Protein AF-0000000080622990 (afdb_homodimer)

InterPro domains:
  IPR008332 Methylguanine DNA methyltransferase, ribonuclease-like domain [PF02870] (8-75)
  IPR014048 Methylated-DNA-[protein]-cysteine S-methyltransferase, DNA binding [PF01035] (79-159)
  IPR014048 Methylated-DNA-[protein]-cysteine S-methyltransferase, DNA binding [TIGR00589] (78-157)
  IPR014048 Methylated-DNA-[protein]-cysteine S-methyltransferase, DNA binding [cd06445] (80-158)
  IPR023546 Methylated-DNA--protein-cysteine methyltransferase [MF_00772] (7-158)
  IPR036217 Methylated DNA-protein cysteine methyltransferase, DNA binding domain [SSF46767] (77-159)
  IPR036388 Winged helix-like DNA-binding domain superfamily [G3DSA:1.10.10.10] (75-159)
  IPR036631 Methylated DNA-protein cysteine methyltransferase domain superfamily [SSF53155] (5-83)

Radius of gyration: 23.79 Å; Cα contacts (8 Å, |Δi|>4): 558; chains: 2; bounding box: 48×70×45 Å

Solvent-accessible surface area (backbone atoms only — not comparable to full-atom values): 17893 Å² total; per-residue (Å²): 62,70,29,35,26,43,73,44,83,52,99,76,44,46,35,41,39,32,24,48,99,77,26,40,44,31,36,39,48,74,82,56,57,77,83,50,49,56,68,59,40,80,39,85,38,90,77,38,66,64,57,48,53,49,52,51,52,50,52,34,35,78,70,66,72,42,72,74,86,91,72,56,71,42,87,51,68,53,73,69,40,47,51,52,50,56,53,34,59,68,56,52,71,48,50,72,43,32,43,54,56,52,14,45,73,74,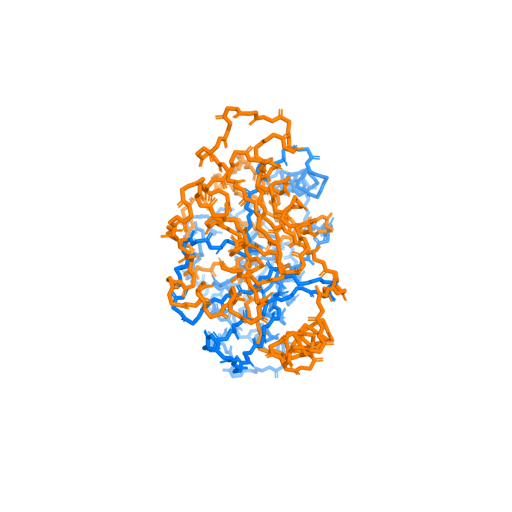72,37,65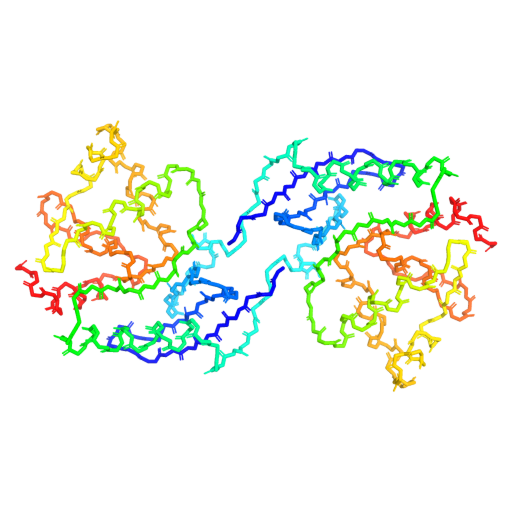,84,36,29,67,59,44,50,54,38,48,57,39,52,36,38,47,76,74,39,32,52,73,34,50,33,44,91,84,65,49,83,64,85,47,80,72,32,66,67,39,42,49,51,53,38,52,73,41,61,43,129,61,69,28,35,27,41,74,45,84,51,100,76,44,46,35,41,40,32,24,48,100,78,26,38,43,30,36,40,46,72,82,57,58,76,83,49,47,58,68,59,39,81,40,86,38,87,77,40,66,66,57,50,53,49,50,50,51,50,52,34,35,77,68,66,74,43,74,74,86,89,72,56,71,43,86,50,69,53,74,68,43,47,50,52,50,55,52,33,58,68,57,52,70,48,48,71,41,32,44,53,56,51,14,45,72,72,73,38,66,85,36,30,68,58,42,50,55,38,48,56,40,52,37,38,46,74,73,38,32,51,73,34,50,31,44,89,81,64,51,86,66,85,46,79,72,32,65,67,39,41,50,52,54,38,51,71,42,62,43,130

Secondary structure (DSSP, 8-state):
-EEEEEEE--TTS-EEEEE-SSSEEEEEETT--TTT--SSEEEE-TT-HHHHHHHHHHHHHHTTS-SS----B---S-HHHHHHHHHHTTSPTT--EEHHHHHHHTT-TT-HHHHHHHHHT-SBTTTS-GGGEE-TT------TT-HHHHHHHHHHTT--/-EEEEEEE--TTS-EEEEE-SSSEEEEEETT--TTT--SSEEEE-TT-HHHHHHHHHHHHHHTTS-SS----B---S-HHHHHHHHHHTTSPTT--EEHHHHHHHTT-TT-HHHHHHHHHT-SBTTTS-GGGEE-TT------TT-HHHHHHHHHHTT--

pLDDT: mean 93.25, std 6.22, range [70.44, 98.81]

Structure (mmCIF, N/CA/C/O backbone):
data_AF-0000000080622990-model_v1
#
loop_
_entity.id
_entity.type
_entity.pdbx_description
1 polymer 'Methylated-DNA--protein-cysteine methyltransferase'
#
loop_
_atom_site.group_PDB
_atom_site.id
_atom_site.type_symbol
_atom_site.label_atom_id
_atom_site.label_alt_id
_atom_site.label_comp_id
_atom_site.label_asym_id
_atom_site.label_entity_id
_atom_site.label_seq_id
_atom_site.pdbx_PDB_ins_code
_atom_site.Cartn_x
_atom_site.Cartn_y
_atom_site.Cartn_z
_atom_site.occupancy
_atom_site.B_iso_or_equiv
_atom_site.auth_seq_id
_atom_site.auth_comp_id
_atom_site.auth_asym_id
_atom_site.auth_atom_id
_atom_site.pdbx_PDB_model_num
ATOM 1 N N . MET A 1 1 ? -2.59 4.668 -0.455 1 70.44 1 MET A N 1
ATOM 2 C CA . MET A 1 1 ? -3.164 4.293 -1.745 1 70.44 1 MET A CA 1
ATOM 3 C C . MET A 1 1 ? -4.312 3.305 -1.565 1 70.44 1 MET A C 1
ATOM 5 O O . MET A 1 1 ? -4.25 2.426 -0.705 1 70.44 1 MET A O 1
ATOM 9 N N . GLN A 1 2 ? -5.309 3.611 -2.342 1 77.62 2 GLN A N 1
ATOM 10 C CA . GLN A 1 2 ? -6.492 2.771 -2.199 1 77.62 2 GLN A CA 1
ATOM 11 C C . GLN A 1 2 ? -6.391 1.525 -3.074 1 77.62 2 GLN A C 1
ATOM 13 O O . GLN A 1 2 ? -6.129 1.623 -4.273 1 77.62 2 GLN A O 1
ATOM 18 N N . LEU A 1 3 ? -6.445 0.428 -2.502 1 88.62 3 LEU A N 1
ATOM 19 C CA . LEU A 1 3 ? -6.5 -0.853 -3.199 1 88.62 3 LEU A CA 1
ATOM 20 C C . LEU A 1 3 ? -7.887 -1.478 -3.082 1 88.62 3 LEU A C 1
ATOM 22 O O . LEU A 1 3 ? -8.57 -1.291 -2.076 1 88.62 3 LEU A O 1
ATOM 26 N N . SER A 1 4 ? -8.281 -2.061 -4.16 1 93.75 4 SER A N 1
ATOM 27 C CA . SER A 1 4 ? -9.531 -2.809 -4.18 1 93.75 4 SER A CA 1
ATOM 28 C C . SER A 1 4 ? -9.289 -4.301 -3.996 1 93.75 4 SER A C 1
ATOM 30 O O . SER A 1 4 ? -8.25 -4.82 -4.406 1 93.75 4 SER A O 1
ATOM 32 N N . PHE A 1 5 ? -10.289 -4.949 -3.348 1 96.38 5 PHE A N 1
ATOM 33 C CA . PHE A 1 5 ? -10.156 -6.398 -3.246 1 96.38 5 PHE A CA 1
ATOM 34 C C . PHE A 1 5 ? -11.516 -7.074 -3.418 1 96.38 5 PHE A C 1
ATOM 36 O O . PHE A 1 5 ? -12.555 -6.426 -3.297 1 96.38 5 PHE A O 1
ATOM 43 N N . MET A 1 6 ? -11.508 -8.281 -3.824 1 97.56 6 MET A N 1
ATOM 44 C CA . MET A 1 6 ? -12.656 -9.188 -3.803 1 97.56 6 MET A CA 1
ATOM 45 C C . MET A 1 6 ? -12.219 -10.602 -3.441 1 97.56 6 MET A C 1
ATOM 47 O O . MET A 1 6 ? -11.039 -10.945 -3.555 1 97.56 6 MET A O 1
ATOM 51 N N . GLU A 1 7 ? -13.156 -11.344 -2.91 1 97.56 7 GLU A N 1
ATOM 52 C CA . GLU A 1 7 ? -12.891 -12.742 -2.592 1 97.56 7 GLU A CA 1
ATOM 53 C C . GLU A 1 7 ? -13.609 -13.68 -3.561 1 97.56 7 GLU A C 1
ATOM 55 O O . GLU A 1 7 ? -14.68 -13.344 -4.07 1 97.56 7 GLU A O 1
ATOM 60 N N . MET A 1 8 ? -13.016 -14.789 -3.848 1 97.44 8 MET A N 1
ATOM 61 C CA . MET A 1 8 ? -13.641 -15.797 -4.695 1 97.44 8 MET A CA 1
ATOM 62 C C . MET A 1 8 ? -13.398 -17.203 -4.141 1 97.44 8 MET A C 1
ATOM 64 O O . MET A 1 8 ? -12.344 -17.469 -3.57 1 97.44 8 MET A O 1
ATOM 68 N N . SER A 1 9 ? -14.375 -18.031 -4.285 1 97.69 9 SER A N 1
ATOM 69 C CA . SER A 1 9 ? -14.195 -19.453 -4.012 1 97.69 9 SER A CA 1
ATOM 70 C C . SER A 1 9 ? -13.453 -20.141 -5.148 1 97.69 9 SER A C 1
ATOM 72 O O . SER A 1 9 ? -13.594 -19.766 -6.312 1 97.69 9 SER A O 1
ATOM 74 N N . SER A 1 10 ? -12.656 -21.141 -4.812 1 98 10 SER A N 1
ATOM 75 C CA . SER A 1 10 ? -11.898 -21.891 -5.805 1 98 10 SER A CA 1
ATOM 76 C C . SER A 1 10 ? -11.602 -23.297 -5.312 1 98 10 SER A C 1
ATOM 78 O O . SER A 1 10 ? -11.828 -23.625 -4.141 1 98 10 SER A O 1
ATOM 80 N N . PRO A 1 11 ? -11.117 -24.188 -6.16 1 97.5 11 PRO A N 1
ATOM 81 C CA . PRO A 1 11 ? -10.742 -25.547 -5.75 1 97.5 11 PRO A CA 1
ATOM 82 C C . PRO A 1 11 ? -9.609 -25.562 -4.723 1 97.5 11 PRO A C 1
ATOM 84 O O . PRO A 1 11 ? -9.375 -26.578 -4.07 1 97.5 11 PRO A O 1
ATOM 87 N N . VAL A 1 12 ? -8.875 -24.453 -4.566 1 96.94 12 VAL A N 1
ATOM 88 C CA . VAL A 1 12 ? -7.781 -24.406 -3.607 1 96.94 12 VAL A CA 1
ATOM 89 C C . VAL A 1 12 ? -8.164 -23.516 -2.426 1 96.94 12 VAL A C 1
ATOM 91 O O . VAL A 1 12 ? -7.297 -22.953 -1.758 1 96.94 12 VAL A O 1
ATOM 94 N N . GLY A 1 13 ? -9.422 -23.328 -2.213 1 96.19 13 GLY A N 1
ATOM 95 C CA . GLY A 1 13 ? -9.898 -22.516 -1.104 1 96.19 13 GLY A CA 1
ATOM 96 C C . GLY A 1 13 ? -10.266 -21.109 -1.516 1 96.19 13 GLY A C 1
ATOM 97 O O . GLY A 1 13 ? -10.375 -20.812 -2.707 1 96.19 13 GLY A O 1
ATOM 98 N N . ILE A 1 14 ? -10.484 -20.297 -0.518 1 97.12 14 ILE A N 1
ATOM 99 C CA . ILE A 1 14 ? -10.844 -18.906 -0.773 1 97.12 14 ILE A CA 1
ATOM 100 C C . ILE A 1 14 ? -9.594 -18.109 -1.157 1 97.12 14 ILE A C 1
ATOM 102 O O . ILE A 1 14 ? -8.547 -18.234 -0.512 1 97.12 14 ILE A O 1
ATOM 106 N N . LEU A 1 15 ? -9.664 -17.391 -2.246 1 97.69 15 LEU A N 1
ATOM 107 C CA . LEU A 1 15 ? -8.617 -16.484 -2.689 1 97.69 15 LEU A CA 1
ATOM 108 C C . LEU A 1 15 ? -9.047 -15.023 -2.541 1 97.69 15 LEU A C 1
ATOM 110 O O . LEU A 1 15 ? -10.203 -14.688 -2.809 1 97.69 15 LEU A O 1
ATOM 114 N N . LYS A 1 16 ? -8.258 -14.18 -2.01 1 97.5 16 LYS A N 1
ATOM 115 C CA . LYS A 1 16 ? -8.445 -12.727 -2.006 1 97.5 16 LYS A CA 1
ATOM 116 C C . LYS A 1 16 ? -7.645 -12.07 -3.123 1 97.5 16 LYS A C 1
ATOM 118 O O . LYS A 1 16 ? -6.418 -12.156 -3.15 1 97.5 16 LYS A O 1
ATOM 123 N N . LEU A 1 17 ? -8.328 -11.484 -4.066 1 98.31 17 LEU A N 1
ATOM 124 C CA . LEU A 1 17 ? -7.727 -10.773 -5.188 1 98.31 17 LEU A CA 1
ATOM 125 C C . LEU A 1 17 ? -7.586 -9.281 -4.875 1 98.31 17 LEU A C 1
ATOM 127 O O . LEU A 1 17 ? -8.523 -8.656 -4.379 1 98.31 17 LEU A O 1
ATOM 131 N N . VAL A 1 18 ? -6.414 -8.688 -5.125 1 96.5 18 VAL A N 1
ATOM 132 C CA . VAL A 1 18 ? -6.156 -7.293 -4.789 1 96.5 18 VAL A CA 1
ATOM 133 C C . VAL A 1 18 ? -5.629 -6.555 -6.016 1 96.5 18 VAL A C 1
ATOM 135 O O . VAL A 1 18 ? -4.758 -7.066 -6.73 1 96.5 18 VAL A O 1
ATOM 138 N N . ALA A 1 19 ? -6.223 -5.359 -6.293 1 95.38 19 ALA A N 1
ATOM 139 C CA . ALA A 1 19 ? -5.824 -4.57 -7.457 1 95.38 19 ALA A CA 1
ATOM 140 C C . ALA A 1 19 ? -5.84 -3.08 -7.141 1 95.38 19 ALA A C 1
ATOM 142 O O . ALA A 1 19 ? -6.566 -2.635 -6.25 1 95.38 19 ALA A O 1
ATOM 143 N N . HIS A 1 20 ? -4.941 -2.4 -7.793 1 89.38 20 HIS A N 1
ATOM 144 C CA . HIS A 1 20 ? -5.195 -0.974 -7.961 1 89.38 20 HIS A CA 1
ATOM 145 C C . HIS A 1 20 ? -5.938 -0.697 -9.266 1 89.38 20 HIS A C 1
ATOM 147 O O . HIS A 1 20 ? -6.465 -1.618 -9.891 1 89.38 20 HIS A O 1
ATOM 153 N N . ASP A 1 21 ? -6.086 0.543 -9.672 1 87.12 21 ASP A N 1
ATOM 154 C CA . ASP A 1 21 ? -6.996 0.935 -10.742 1 87.12 21 ASP A CA 1
ATOM 155 C C . ASP A 1 21 ? -6.617 0.263 -12.062 1 87.12 21 ASP A C 1
ATOM 157 O O . ASP A 1 21 ? -7.48 -0.007 -12.898 1 87.12 21 ASP A O 1
ATOM 161 N N . HIS A 1 22 ? -5.332 -0.139 -12.203 1 90.38 22 HIS A N 1
ATOM 162 C CA . HIS A 1 22 ? -4.895 -0.484 -13.547 1 90.38 22 HIS A CA 1
ATOM 163 C C . HIS A 1 22 ? -4.355 -1.909 -13.602 1 90.38 22 HIS A C 1
ATOM 165 O O . HIS A 1 22 ? -4.184 -2.471 -14.688 1 90.38 22 HIS A O 1
ATOM 171 N N . ALA A 1 23 ? -4.109 -2.492 -12.391 1 94.75 23 ALA A N 1
ATOM 172 C CA . ALA A 1 23 ? -3.428 -3.781 -12.469 1 94.75 23 ALA A CA 1
ATOM 173 C C . ALA A 1 23 ? -3.664 -4.605 -11.211 1 94.75 23 ALA A C 1
ATOM 175 O O . ALA A 1 23 ? -3.971 -4.059 -10.148 1 94.75 23 ALA A O 1
ATOM 176 N N . LEU A 1 24 ? -3.588 -5.926 -11.32 1 96.88 24 LEU A N 1
ATOM 177 C CA . LEU A 1 24 ? -3.578 -6.859 -10.203 1 96.88 24 LEU A CA 1
ATOM 178 C C . LEU A 1 24 ? -2.258 -6.789 -9.438 1 96.88 24 LEU A C 1
ATOM 180 O O . LEU A 1 24 ? -1.188 -6.758 -10.055 1 96.88 24 LEU A O 1
ATOM 184 N N . VAL A 1 25 ? -2.365 -6.812 -8.07 1 95 25 VAL A N 1
ATOM 185 C CA . VAL A 1 25 ? -1.121 -6.652 -7.324 1 95 25 VAL A CA 1
ATOM 186 C C . VAL A 1 25 ? -0.915 -7.852 -6.402 1 95 25 VAL A C 1
ATOM 188 O O . VAL A 1 25 ? 0.193 -8.078 -5.91 1 95 25 VAL A O 1
ATOM 191 N N . ALA A 1 26 ? -2.033 -8.633 -6.16 1 96.44 26 ALA A N 1
ATOM 192 C CA . ALA A 1 26 ? -1.857 -9.773 -5.27 1 96.44 26 ALA A CA 1
ATOM 193 C C . ALA A 1 26 ? -2.984 -10.789 -5.449 1 96.44 26 ALA A C 1
ATOM 195 O O . ALA A 1 26 ? -4.113 -10.422 -5.777 1 96.44 26 ALA A O 1
ATOM 196 N N . VAL A 1 27 ? -2.695 -11.977 -5.336 1 97.69 27 VAL A N 1
ATOM 197 C CA . VAL A 1 27 ? -3.59 -13.094 -5.07 1 97.69 27 VAL A CA 1
ATOM 198 C C . VAL A 1 27 ? -3.205 -13.766 -3.756 1 97.69 27 VAL A C 1
ATOM 200 O O . VAL A 1 27 ? -2.182 -14.453 -3.678 1 97.69 27 VAL A O 1
ATOM 203 N N . LEU A 1 28 ? -3.99 -13.602 -2.787 1 96.19 28 LEU A N 1
ATOM 204 C CA . LEU A 1 28 ? -3.66 -14.047 -1.438 1 96.19 28 LEU A CA 1
ATOM 205 C C . LEU A 1 28 ? -4.438 -15.305 -1.073 1 96.19 28 LEU A C 1
ATOM 207 O O . LEU A 1 28 ? -5.605 -15.445 -1.44 1 96.19 28 LEU A O 1
ATOM 211 N N . TRP A 1 29 ? -3.793 -16.141 -0.322 1 95.44 29 TRP A N 1
ATOM 212 C CA . TRP A 1 29 ? -4.395 -17.375 0.148 1 95.44 29 TRP A CA 1
ATOM 213 C C . TRP A 1 29 ? -5.273 -17.125 1.368 1 95.44 29 TRP A C 1
ATOM 215 O O . TRP A 1 29 ? -5.133 -16.109 2.049 1 95.44 29 TRP A O 1
ATOM 225 N N . GLU A 1 30 ? -6.16 -18.016 1.695 1 90.38 30 GLU A N 1
ATOM 226 C CA . GLU A 1 30 ? -7.086 -17.906 2.822 1 90.38 30 GLU A CA 1
ATOM 227 C C . GLU A 1 30 ? -6.332 -17.766 4.141 1 90.38 30 GLU A C 1
ATOM 229 O O . GLU A 1 30 ? -6.699 -16.938 4.984 1 90.38 30 GLU A O 1
ATOM 234 N N . ASN A 1 31 ? -5.277 -18.547 4.332 1 85 31 ASN A N 1
ATOM 235 C CA . ASN A 1 31 ? -4.457 -18.469 5.535 1 85 31 ASN A CA 1
ATOM 236 C C . ASN A 1 31 ? -3.137 -17.75 5.266 1 85 31 ASN A C 1
ATOM 238 O O . ASN A 1 31 ? -2.07 -18.234 5.645 1 85 31 ASN A O 1
ATOM 242 N N . GLU A 1 32 ? -3.312 -16.578 4.738 1 86.38 32 GLU A N 1
ATOM 243 C CA . GLU A 1 32 ? -2.135 -15.836 4.309 1 86.38 32 GLU A CA 1
ATOM 244 C C . GLU A 1 32 ? -1.343 -15.312 5.504 1 86.38 32 GLU A C 1
ATOM 246 O O . GLU A 1 32 ? -1.922 -14.797 6.461 1 86.38 32 GLU A O 1
ATOM 251 N N . ASN A 1 33 ? -0.053 -15.578 5.391 1 82.81 33 ASN A N 1
ATOM 252 C CA . ASN A 1 33 ? 0.847 -14.875 6.301 1 82.81 33 ASN A CA 1
ATOM 253 C C . ASN A 1 33 ? 0.969 -13.398 5.941 1 82.81 33 ASN A C 1
ATOM 255 O O . ASN A 1 33 ? 1.479 -13.055 4.875 1 82.81 33 ASN A O 1
ATOM 259 N N . PRO A 1 34 ? 0.577 -12.539 6.863 1 75.5 34 PRO A N 1
ATOM 260 C CA . PRO A 1 34 ? 0.583 -11.109 6.531 1 75.5 34 PRO A CA 1
ATOM 261 C C . PRO A 1 34 ? 1.985 -10.578 6.246 1 75.5 34 PRO A C 1
ATOM 263 O O . PRO A 1 34 ? 2.133 -9.516 5.633 1 75.5 34 PRO A O 1
ATOM 266 N N . LYS A 1 35 ? 2.977 -11.289 6.617 1 79.38 35 LYS A N 1
ATOM 267 C CA . LYS A 1 35 ? 4.352 -10.836 6.422 1 79.38 35 LYS A CA 1
ATOM 268 C C . LYS A 1 35 ? 4.902 -11.312 5.078 1 79.38 35 LYS A C 1
ATOM 270 O O . LYS A 1 35 ? 5.988 -10.898 4.668 1 79.38 35 LYS A O 1
ATOM 275 N N . ARG A 1 36 ? 4.168 -12.117 4.453 1 85.56 36 ARG A N 1
ATOM 276 C CA . ARG A 1 36 ? 4.664 -12.711 3.219 1 85.56 36 ARG A CA 1
ATOM 277 C C . ARG A 1 36 ? 4.594 -11.719 2.064 1 85.56 36 ARG A C 1
ATOM 279 O O . ARG A 1 36 ? 5.578 -11.516 1.355 1 85.56 36 ARG A O 1
ATOM 286 N N . VAL A 1 37 ? 3.354 -11.156 1.92 1 85.56 37 VAL A N 1
ATOM 287 C CA . VAL A 1 37 ? 3.111 -10.219 0.826 1 85.56 37 VAL A CA 1
ATOM 288 C C . VAL A 1 37 ? 2.936 -8.812 1.381 1 85.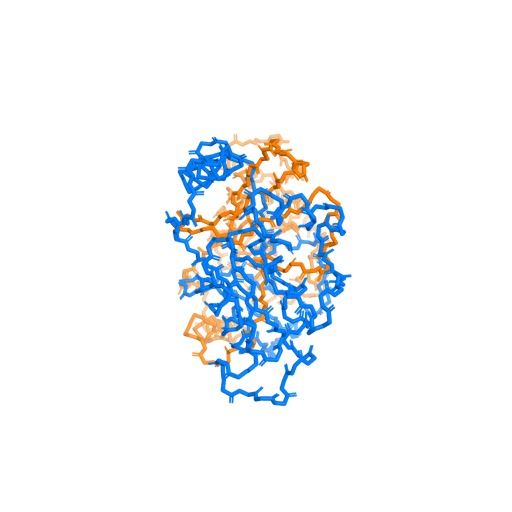56 37 VAL A C 1
ATOM 290 O O . VAL A 1 37 ? 2.1 -8.578 2.258 1 85.56 37 VAL A O 1
ATOM 293 N N . ARG A 1 38 ? 3.787 -7.926 0.875 1 79.94 38 ARG A N 1
ATOM 294 C CA . ARG A 1 38 ? 3.633 -6.516 1.218 1 79.94 38 ARG A CA 1
ATOM 295 C C . ARG A 1 38 ? 2.881 -5.766 0.124 1 79.94 38 ARG A C 1
ATOM 297 O O . ARG A 1 38 ? 3.377 -5.629 -0.997 1 79.94 38 ARG A O 1
ATOM 304 N N . LEU A 1 39 ? 1.766 -5.328 0.481 1 83 39 LEU A N 1
ATOM 305 C CA . LEU A 1 39 ? 0.942 -4.637 -0.506 1 83 39 LEU A CA 1
ATOM 306 C C . LEU A 1 39 ? 1.515 -3.262 -0.824 1 83 39 LEU A C 1
ATOM 308 O O . LEU A 1 39 ? 1.304 -2.734 -1.919 1 83 39 LEU A O 1
ATOM 312 N N . ALA A 1 40 ? 2.156 -2.715 0.141 1 77.94 40 ALA A N 1
ATOM 313 C CA . ALA A 1 40 ? 2.904 -1.48 -0.079 1 77.94 40 ALA A CA 1
ATOM 314 C C . ALA A 1 40 ? 4.367 -1.646 0.329 1 77.94 40 ALA A C 1
ATOM 316 O O . ALA A 1 40 ? 4.66 -2.086 1.443 1 77.94 40 ALA A O 1
ATOM 317 N N . GLU A 1 41 ? 5.238 -1.512 -0.62 1 76.88 41 GLU A N 1
ATOM 318 C CA . GLU A 1 41 ? 6.676 -1.554 -0.352 1 76.88 41 GLU A CA 1
ATOM 319 C C . GLU A 1 41 ? 7.285 -0.157 -0.402 1 76.88 41 GLU A C 1
ATOM 321 O O . GLU A 1 41 ? 7.121 0.564 -1.389 1 76.88 41 GLU A O 1
ATOM 326 N N . LEU A 1 42 ? 7.969 0.127 0.737 1 85.75 42 LEU A N 1
ATOM 327 C CA . LEU A 1 42 ? 8.625 1.43 0.805 1 85.75 42 LEU A CA 1
ATOM 328 C C . LEU A 1 42 ? 10.07 1.336 0.335 1 85.75 42 LEU A C 1
ATOM 330 O O . LEU A 1 42 ? 10.844 0.524 0.849 1 85.75 42 LEU A O 1
ATOM 334 N N . ILE A 1 43 ? 10.398 2.047 -0.683 1 87.25 43 ILE A N 1
ATOM 335 C CA . ILE A 1 43 ? 11.773 2.119 -1.183 1 87.25 43 ILE A CA 1
ATOM 336 C C . ILE A 1 43 ? 12.32 3.527 -0.968 1 87.25 43 ILE A C 1
ATOM 338 O O . ILE A 1 43 ? 11.688 4.516 -1.335 1 87.25 43 ILE A O 1
ATOM 342 N N . LYS A 1 44 ? 13.57 3.604 -0.406 1 93.31 44 LYS A N 1
ATOM 343 C CA . LYS A 1 44 ? 14.195 4.914 -0.238 1 93.31 44 LYS A CA 1
ATOM 344 C C . LYS A 1 44 ? 14.562 5.523 -1.588 1 93.31 44 LYS A C 1
ATOM 346 O O . LYS A 1 44 ? 15.188 4.863 -2.422 1 93.31 44 LYS A O 1
ATOM 351 N N . ASN A 1 45 ? 14.086 6.691 -1.838 1 95.25 45 ASN A N 1
ATOM 352 C CA . ASN A 1 45 ? 14.391 7.43 -3.061 1 95.25 45 ASN A CA 1
ATOM 353 C C . ASN A 1 45 ? 14.547 8.922 -2.789 1 95.25 45 ASN A C 1
ATOM 355 O O . ASN A 1 45 ? 13.578 9.68 -2.879 1 95.25 45 ASN A O 1
ATOM 359 N N . ASN A 1 46 ? 15.812 9.352 -2.66 1 95.94 46 ASN A N 1
ATOM 360 C CA . ASN A 1 46 ? 16.109 10.727 -2.279 1 95.94 46 ASN A CA 1
ATOM 361 C C . ASN A 1 46 ? 16.109 11.656 -3.49 1 95.94 46 ASN A C 1
ATOM 363 O O . ASN A 1 46 ? 16.375 12.852 -3.363 1 95.94 46 ASN A O 1
ATOM 367 N N . THR A 1 47 ? 15.734 11.086 -4.656 1 96.44 47 THR A N 1
ATOM 368 C CA . THR A 1 47 ? 15.688 11.914 -5.855 1 96.44 47 THR A CA 1
ATOM 369 C C . THR A 1 47 ? 14.273 11.938 -6.438 1 96.44 47 THR A C 1
ATOM 371 O O . THR A 1 47 ? 14.07 12.414 -7.559 1 96.44 47 THR A O 1
ATOM 374 N N . HIS A 1 48 ? 13.383 11.336 -5.699 1 96.19 48 HIS A N 1
ATOM 375 C CA . HIS A 1 48 ? 12 11.312 -6.16 1 96.19 48 HIS A CA 1
ATOM 376 C C . HIS A 1 48 ? 11.445 12.727 -6.297 1 96.19 48 HIS A C 1
ATOM 378 O O . HIS A 1 48 ? 11.453 13.5 -5.332 1 96.19 48 HIS A O 1
ATOM 384 N N . PRO A 1 49 ? 10.914 13.109 -7.414 1 97.56 49 PRO A N 1
ATOM 385 C CA . PRO A 1 49 ? 10.555 14.5 -7.66 1 97.56 49 PRO A CA 1
ATOM 386 C C . PRO A 1 49 ? 9.492 15.016 -6.691 1 97.56 49 PRO A C 1
ATOM 388 O O . PRO A 1 49 ? 9.594 16.141 -6.195 1 97.56 49 PRO A O 1
ATOM 391 N N . VAL A 1 50 ? 8.477 14.258 -6.402 1 97.62 50 VAL A N 1
ATOM 392 C CA . VAL A 1 50 ? 7.414 14.672 -5.496 1 97.62 50 VAL A CA 1
ATOM 393 C C . VAL A 1 50 ? 7.98 14.883 -4.094 1 97.62 50 VAL A C 1
ATOM 395 O O . VAL A 1 50 ? 7.633 15.852 -3.414 1 97.62 50 VAL A O 1
ATOM 398 N N . LEU A 1 51 ? 8.852 13.992 -3.652 1 98.44 51 LEU A N 1
ATOM 399 C CA . LEU A 1 51 ? 9.414 14.055 -2.311 1 98.44 51 LEU A CA 1
ATOM 400 C C . LEU A 1 51 ? 10.352 15.25 -2.176 1 98.44 51 LEU A C 1
ATOM 402 O O . LEU A 1 51 ? 10.336 15.945 -1.158 1 98.44 51 LEU A O 1
ATOM 406 N N . LEU A 1 52 ? 11.117 15.484 -3.195 1 98.44 52 LEU A N 1
ATOM 407 C CA . LEU A 1 52 ? 12.016 16.625 -3.195 1 98.44 52 LEU A CA 1
ATOM 408 C C . LEU A 1 52 ? 11.234 17.938 -3.092 1 98.44 52 LEU A C 1
ATOM 410 O O . LEU A 1 52 ? 11.594 18.828 -2.314 1 98.44 52 LEU A O 1
ATOM 414 N N . GLU A 1 53 ? 10.195 18.047 -3.9 1 98.69 53 GLU A N 1
ATOM 415 C CA . GLU A 1 53 ? 9.367 19.25 -3.865 1 98.69 53 GLU A CA 1
ATOM 416 C C . GLU A 1 53 ? 8.68 19.406 -2.512 1 98.69 53 GLU A C 1
ATOM 418 O O . GLU A 1 53 ? 8.562 20.516 -1.996 1 98.69 53 GLU A O 1
ATOM 423 N N . THR A 1 54 ? 8.234 18.297 -1.951 1 98.81 54 THR A N 1
ATOM 424 C CA . THR A 1 54 ? 7.602 18.328 -0.637 1 98.81 54 THR A CA 1
ATOM 425 C C . THR A 1 54 ? 8.57 18.844 0.422 1 98.81 54 THR A C 1
ATOM 427 O O . THR A 1 54 ? 8.234 19.734 1.206 1 98.81 54 THR A O 1
ATOM 430 N N . ALA A 1 55 ? 9.766 18.312 0.427 1 98.75 55 ALA A N 1
ATOM 431 C CA . ALA A 1 55 ? 10.789 18.734 1.387 1 98.75 55 ALA A CA 1
ATOM 432 C C . ALA A 1 55 ? 11.102 20.219 1.246 1 98.75 55 ALA A C 1
ATOM 434 O O . ALA A 1 55 ? 11.242 20.922 2.246 1 98.75 55 ALA A O 1
ATOM 435 N N . LYS A 1 56 ? 11.188 20.609 0.028 1 98.69 56 LYS A N 1
ATOM 436 C CA . LYS A 1 56 ? 11.461 22.016 -0.245 1 98.69 56 LYS A CA 1
ATOM 437 C C . LYS A 1 56 ? 10.375 22.906 0.352 1 98.69 56 LYS A C 1
ATOM 439 O O . LYS A 1 56 ? 10.68 23.875 1.063 1 98.69 56 LYS A O 1
ATOM 444 N N . GLN A 1 57 ? 9.133 22.609 0.096 1 98.81 57 GLN A N 1
ATOM 445 C CA . GLN A 1 57 ? 8.023 23.438 0.56 1 98.81 57 GLN A CA 1
ATOM 446 C C . GLN A 1 57 ? 7.895 23.375 2.078 1 98.81 57 GLN A C 1
ATOM 448 O O . GLN A 1 57 ? 7.605 24.391 2.723 1 98.81 57 GLN A O 1
ATOM 453 N N . LEU A 1 58 ? 8.125 22.234 2.627 1 98.75 58 LEU A N 1
ATOM 454 C CA . LEU A 1 58 ? 8.109 22.125 4.082 1 98.75 58 LEU A CA 1
ATOM 455 C C . LEU A 1 58 ? 9.211 22.969 4.707 1 98.75 58 LEU A C 1
ATOM 457 O O . LEU A 1 58 ? 8.984 23.641 5.719 1 98.75 58 LEU A O 1
ATOM 461 N N . ASN A 1 59 ? 10.375 22.906 4.148 1 98.69 59 ASN A N 1
ATOM 462 C CA . ASN A 1 59 ? 11.469 23.719 4.648 1 98.69 59 ASN A CA 1
ATOM 463 C C . ASN A 1 59 ? 11.125 25.203 4.605 1 98.69 59 ASN A C 1
ATOM 465 O O . ASN A 1 59 ? 11.391 25.938 5.562 1 98.69 59 ASN A O 1
ATOM 469 N N . GLU A 1 60 ? 10.609 25.625 3.496 1 98.62 60 GLU A N 1
ATOM 470 C CA . GLU A 1 60 ? 10.18 27.016 3.377 1 98.62 60 GLU A CA 1
ATOM 471 C C . GLU A 1 60 ? 9.133 27.359 4.43 1 98.62 60 GLU A C 1
ATOM 473 O O . GLU A 1 60 ? 9.164 28.453 5.016 1 98.62 60 GLU A O 1
ATOM 478 N N . TYR A 1 61 ? 8.195 26.469 4.629 1 98.62 61 TYR A N 1
ATOM 479 C CA . TYR A 1 61 ? 7.176 26.656 5.656 1 98.62 61 TYR A CA 1
ATOM 480 C C . TYR A 1 61 ? 7.809 26.828 7.027 1 98.62 61 TYR A C 1
ATOM 482 O O . TYR A 1 61 ? 7.477 27.781 7.75 1 98.62 61 TYR A O 1
ATOM 490 N N . PHE A 1 62 ? 8.734 25.984 7.367 1 98.12 62 PHE A N 1
ATOM 491 C CA . PHE A 1 62 ? 9.367 26.031 8.688 1 98.12 62 PHE A CA 1
ATOM 492 C C . PHE A 1 62 ? 10.195 27.297 8.852 1 98.12 62 PHE A C 1
ATOM 494 O O . PHE A 1 62 ? 10.414 27.766 9.969 1 98.12 62 PHE A O 1
ATOM 501 N N . GLN A 1 63 ? 10.555 27.922 7.75 1 96.88 63 GLN A N 1
ATOM 502 C CA . GLN A 1 63 ? 11.344 29.141 7.777 1 96.88 63 GLN A CA 1
ATOM 503 C C . GLN A 1 63 ? 10.445 30.375 7.734 1 96.88 63 GLN A C 1
ATOM 505 O O . GLN A 1 63 ? 10.93 31.5 7.758 1 96.88 63 GLN A O 1
ATOM 510 N N . GLY A 1 64 ? 9.219 30.156 7.629 1 95.31 64 GLY A N 1
ATOM 511 C CA . GLY A 1 64 ? 8.281 31.266 7.586 1 95.31 64 GLY A CA 1
ATOM 512 C C . GLY A 1 64 ? 8.18 31.906 6.219 1 95.31 64 GLY A C 1
ATOM 513 O O . GLY A 1 64 ? 7.605 33 6.082 1 95.31 64 GLY A O 1
ATOM 514 N N . LYS A 1 65 ? 8.641 31.219 5.199 1 97.19 65 LYS A N 1
ATOM 515 C CA . LYS A 1 65 ? 8.711 31.797 3.861 1 97.19 65 LYS A CA 1
ATOM 516 C C . LYS A 1 65 ? 7.578 31.281 2.98 1 97.19 65 LYS A C 1
ATOM 518 O O . LYS A 1 65 ? 7.445 31.688 1.826 1 97.19 65 LYS A O 1
ATOM 523 N N . ARG A 1 66 ? 6.797 30.375 3.475 1 97.5 66 ARG A N 1
ATOM 524 C CA . ARG A 1 66 ? 5.684 29.781 2.74 1 97.5 66 ARG A CA 1
ATOM 525 C C . ARG A 1 66 ? 4.469 29.594 3.643 1 97.5 66 ARG A C 1
ATOM 527 O O . ARG A 1 66 ? 4.602 29.141 4.781 1 97.5 66 ARG A O 1
ATOM 534 N N . THR A 1 67 ? 3.27 29.875 3.098 1 97.56 67 THR A N 1
ATOM 535 C CA . THR A 1 67 ? 2.072 29.766 3.924 1 97.56 67 THR A CA 1
ATOM 536 C C . THR A 1 67 ? 1.059 28.812 3.295 1 97.56 67 THR A C 1
ATOM 538 O O . THR A 1 67 ? 0.026 28.516 3.896 1 97.56 67 THR A O 1
ATOM 541 N N . GLN A 1 68 ? 1.306 28.391 2.068 1 97.69 68 GLN A N 1
ATOM 542 C CA . GLN A 1 68 ? 0.46 27.438 1.365 1 97.69 68 GLN A CA 1
ATOM 543 C C . GLN A 1 68 ? 1.3 26.375 0.651 1 97.69 68 GLN A C 1
ATOM 545 O O . GLN A 1 68 ? 2.344 26.688 0.074 1 97.69 68 GLN A O 1
ATOM 550 N N . PHE A 1 69 ? 0.827 25.203 0.668 1 98.38 69 PHE A N 1
ATOM 551 C CA . PHE A 1 69 ? 1.51 24.141 -0.055 1 98.38 69 PHE A CA 1
ATOM 552 C C . PHE A 1 69 ? 0.877 23.922 -1.424 1 98.38 69 PHE A C 1
ATOM 554 O O . PHE A 1 69 ? -0.339 24.047 -1.579 1 98.38 69 PHE A O 1
ATOM 561 N N . ASP A 1 70 ? 1.706 23.75 -2.37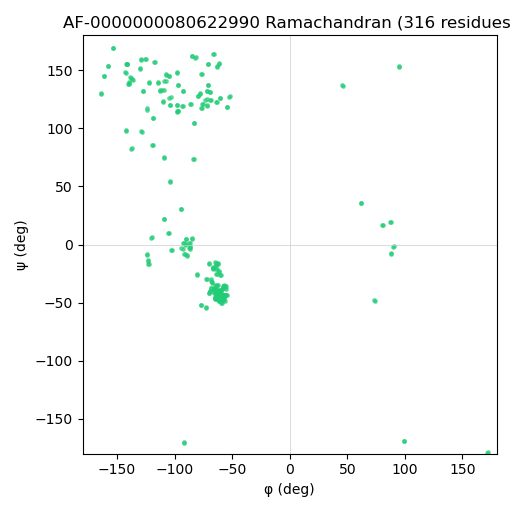5 1 97.94 70 ASP A N 1
ATOM 562 C CA . ASP A 1 70 ? 1.302 23.406 -3.736 1 97.94 70 ASP A CA 1
ATOM 563 C C . ASP A 1 70 ? 1.886 22.062 -4.164 1 97.94 70 ASP A C 1
ATOM 565 O O . ASP A 1 70 ? 2.922 22.016 -4.832 1 97.94 70 ASP A O 1
ATOM 569 N N . LEU A 1 71 ? 1.168 20.969 -3.803 1 98.25 71 LEU A N 1
ATOM 570 C CA . LEU A 1 71 ? 1.62 19.594 -3.996 1 98.25 71 LEU A CA 1
ATOM 571 C C . LEU A 1 71 ? 0.469 18.703 -4.453 1 98.25 71 LEU A C 1
ATOM 573 O O . LEU A 1 71 ? -0.664 18.859 -3.99 1 98.25 71 LEU A O 1
ATOM 577 N N . PRO A 1 72 ? 0.722 17.828 -5.406 1 97.25 72 PRO A N 1
ATOM 578 C CA . PRO A 1 72 ? -0.283 16.781 -5.602 1 97.25 72 PRO A CA 1
ATOM 579 C C . PRO A 1 72 ? -0.436 15.875 -4.387 1 97.25 72 PRO A C 1
ATOM 581 O O . PRO A 1 72 ? 0.551 15.312 -3.9 1 97.25 72 PRO A O 1
ATOM 584 N N . LEU A 1 73 ? -1.599 15.773 -3.859 1 96.62 73 LEU A N 1
ATOM 585 C CA . LEU A 1 73 ? -1.884 14.969 -2.678 1 96.62 73 LEU A CA 1
ATOM 586 C C . LEU A 1 73 ? -2.811 13.805 -3.021 1 96.62 73 LEU A C 1
ATOM 588 O O . LEU A 1 73 ? -3.723 13.961 -3.836 1 96.62 73 LEU A O 1
ATOM 592 N N . ASP A 1 74 ? -2.529 12.672 -2.443 1 91.38 74 ASP A N 1
ATOM 593 C CA . ASP A 1 74 ? -3.398 11.508 -2.6 1 91.38 74 ASP A CA 1
ATOM 594 C C . ASP A 1 74 ? -3.748 10.898 -1.243 1 91.38 74 ASP A C 1
ATOM 596 O O . ASP A 1 74 ? -3.006 10.062 -0.721 1 91.38 74 ASP A O 1
ATOM 600 N N . PHE A 1 75 ? -4.945 11.258 -0.694 1 90.81 75 PHE A N 1
ATOM 601 C CA . PHE A 1 75 ? -5.41 10.781 0.602 1 90.81 75 PHE A CA 1
ATOM 602 C C . PHE A 1 75 ? -5.988 9.375 0.486 1 90.81 75 PHE A C 1
ATOM 604 O O . PHE A 1 75 ? -6.82 9.109 -0.382 1 90.81 75 PHE A O 1
ATOM 611 N N . ALA A 1 76 ? -5.473 8.547 1.338 1 85.69 76 ALA A N 1
ATOM 612 C CA . ALA A 1 76 ? -6.105 7.234 1.451 1 85.69 76 ALA A CA 1
ATOM 613 C C . ALA A 1 76 ? -6.949 7.141 2.721 1 85.69 76 ALA A C 1
ATOM 615 O O . ALA A 1 76 ? -6.438 7.328 3.826 1 85.69 76 ALA A O 1
ATOM 616 N N . GLY A 1 77 ? -8.211 6.898 2.574 1 87.06 77 GLY A N 1
ATOM 617 C CA . GLY A 1 77 ? -9.148 6.793 3.682 1 87.06 77 GLY A CA 1
ATOM 618 C C . GLY A 1 77 ? -10.594 6.703 3.234 1 87.06 77 GLY A C 1
ATOM 619 O O . GLY A 1 77 ? -10.875 6.629 2.037 1 87.06 77 GLY A O 1
ATOM 620 N N . THR A 1 78 ? -11.484 6.621 4.211 1 87 78 THR A N 1
ATOM 621 C CA . THR A 1 78 ? -12.906 6.578 3.906 1 87 78 THR A CA 1
ATOM 622 C C . THR A 1 78 ? -13.367 7.898 3.289 1 87 78 THR A C 1
ATOM 624 O O . THR A 1 78 ? -12.656 8.898 3.352 1 87 78 THR A O 1
ATOM 627 N N . GLU A 1 79 ? -14.555 7.848 2.668 1 89.44 79 GLU A N 1
ATOM 628 C CA . GLU A 1 79 ? -15.117 9.062 2.098 1 89.44 79 GLU A CA 1
ATOM 629 C C . GLU A 1 79 ? -15.219 10.172 3.145 1 89.44 79 GLU A C 1
ATOM 631 O O . GLU A 1 79 ? -14.922 11.328 2.859 1 89.44 79 GLU A O 1
ATOM 636 N N . PHE A 1 80 ? -15.68 9.773 4.332 1 94.94 80 PHE A N 1
ATOM 637 C CA . PHE A 1 80 ? -15.812 10.734 5.418 1 94.94 80 PHE A CA 1
ATOM 638 C C . PHE A 1 80 ? -14.453 11.328 5.785 1 94.94 80 PHE A C 1
ATOM 640 O O . PHE A 1 80 ? -14.32 12.547 5.91 1 94.94 80 PHE A O 1
ATOM 647 N N . GLN A 1 81 ? -13.469 10.531 5.957 1 94.56 81 GLN A N 1
ATOM 648 C CA . GLN A 1 81 ? -12.125 10.977 6.301 1 94.56 81 GLN A CA 1
ATOM 649 C C . GLN A 1 81 ? -11.578 11.938 5.25 1 94.56 81 GLN A C 1
ATOM 651 O O . GLN A 1 81 ? -11.031 12.992 5.59 1 94.56 81 GLN A O 1
ATOM 656 N N . GLN A 1 82 ? -11.758 11.586 4.039 1 94.62 82 GLN A N 1
ATOM 657 C CA . GLN A 1 82 ? -11.258 12.422 2.957 1 94.62 82 GLN A CA 1
ATOM 658 C C . GLN A 1 82 ? -11.93 13.789 2.961 1 94.62 82 GLN A C 1
ATOM 660 O O . GLN A 1 82 ? -11.281 14.812 2.709 1 94.62 82 GLN A O 1
ATOM 665 N N . LYS A 1 83 ? -13.172 13.828 3.195 1 96.75 83 LYS A N 1
ATOM 666 C CA . LYS A 1 83 ? -13.883 15.102 3.297 1 96.75 83 LYS A CA 1
ATOM 667 C C . LYS A 1 83 ? -13.297 15.977 4.402 1 96.75 83 LYS A C 1
ATOM 669 O O . LYS A 1 83 ? -13.117 17.188 4.223 1 96.75 83 LYS A O 1
ATOM 674 N N . VAL A 1 84 ? -13.047 15.344 5.488 1 97.94 84 VAL A N 1
ATOM 675 C CA . VAL A 1 84 ? -12.477 16.062 6.621 1 97.94 84 VAL A CA 1
ATOM 676 C C . VAL A 1 84 ? -11.102 16.609 6.246 1 97.94 84 VAL A C 1
ATOM 678 O O . VAL A 1 84 ? -10.812 17.781 6.484 1 97.94 84 VAL A O 1
ATOM 681 N N . TRP A 1 85 ? -10.273 15.828 5.66 1 97.69 85 TRP A N 1
ATOM 682 C CA . TRP A 1 85 ? -8.906 16.234 5.332 1 97.69 85 TRP A CA 1
ATOM 683 C C . TRP A 1 85 ? -8.898 17.312 4.262 1 97.69 85 TRP A C 1
ATOM 685 O O . TRP A 1 85 ? -8.039 18.203 4.27 1 97.69 85 TRP A O 1
ATOM 695 N N . GLN A 1 86 ? -9.875 17.25 3.367 1 97.5 86 GLN A N 1
ATOM 696 C CA . GLN A 1 86 ? -10.031 18.312 2.385 1 97.5 86 GLN A CA 1
ATOM 697 C C . GLN A 1 86 ? -10.422 19.625 3.057 1 97.5 86 GLN A C 1
ATOM 699 O O . GLN A 1 86 ? -9.961 20.703 2.65 1 97.5 86 GLN A O 1
ATOM 704 N N . ALA A 1 87 ? -11.219 19.516 4.008 1 98.06 87 ALA A N 1
ATOM 705 C CA . ALA A 1 87 ? -11.609 20.703 4.758 1 98.06 87 ALA A CA 1
ATOM 706 C C . ALA A 1 87 ? -10.414 21.328 5.469 1 98.06 87 ALA A C 1
ATOM 708 O O . ALA A 1 87 ? -10.289 22.547 5.539 1 98.06 87 ALA A O 1
ATOM 709 N N . LEU A 1 88 ? -9.547 20.547 6 1 98.12 88 LEU A N 1
ATOM 710 C CA . LEU A 1 88 ? -8.344 21.047 6.668 1 98.12 88 LEU A CA 1
ATOM 711 C C . LEU A 1 88 ? -7.531 21.938 5.738 1 98.12 88 LEU A C 1
ATOM 713 O O . LEU A 1 88 ? -6.953 22.938 6.176 1 98.12 88 LEU A O 1
ATOM 717 N N . LEU A 1 89 ? -7.5 21.547 4.477 1 98.12 89 LEU A N 1
ATOM 718 C CA . LEU A 1 89 ? -6.684 22.25 3.492 1 98.12 89 LEU A CA 1
ATOM 719 C C . LEU A 1 89 ? -7.18 23.688 3.295 1 98.12 89 LEU A C 1
ATOM 721 O O . LEU A 1 89 ? -6.465 24.516 2.746 1 98.12 89 LEU A O 1
ATOM 725 N N . THR A 1 90 ? -8.383 23.953 3.703 1 97.75 90 THR A N 1
ATOM 726 C CA . THR A 1 90 ? -8.969 25.281 3.488 1 97.75 90 THR A CA 1
ATOM 727 C C . THR A 1 90 ? -8.656 26.203 4.66 1 97.75 90 THR A C 1
ATOM 729 O O . THR A 1 90 ? -8.914 27.406 4.59 1 97.75 90 THR A O 1
ATOM 732 N N . ILE A 1 91 ? -8.102 25.703 5.762 1 97.69 91 ILE A N 1
ATOM 733 C CA . ILE A 1 91 ? -7.773 26.547 6.906 1 97.69 91 ILE A CA 1
ATOM 734 C C . ILE A 1 91 ? -6.512 27.359 6.605 1 97.69 91 ILE A C 1
ATOM 736 O O . ILE A 1 91 ? -5.438 26.797 6.41 1 97.69 91 ILE A O 1
ATOM 740 N N . PRO A 1 92 ? -6.605 28.656 6.641 1 97.25 92 PRO A N 1
ATOM 741 C CA . PRO A 1 92 ? -5.445 29.469 6.277 1 97.25 92 PRO A CA 1
ATOM 742 C C . PRO A 1 92 ? -4.332 29.406 7.316 1 97.25 92 PRO A C 1
ATOM 744 O O . PRO A 1 92 ? -4.594 29.141 8.492 1 97.25 92 PRO A O 1
ATOM 747 N N . PHE A 1 93 ? -3.127 29.672 6.816 1 97.75 93 PHE A N 1
ATOM 748 C CA . PHE A 1 93 ? -1.974 29.859 7.688 1 97.75 93 PHE A CA 1
ATOM 749 C C . PHE A 1 93 ? -2.277 30.906 8.766 1 97.75 93 PHE A C 1
ATOM 751 O O . PHE A 1 93 ? -2.812 31.969 8.469 1 97.75 93 PHE A O 1
ATOM 758 N N . GLY A 1 94 ? -2.041 30.5 10.031 1 96.31 94 GLY A N 1
ATOM 759 C CA . GLY A 1 94 ? -2.195 31.453 11.125 1 96.31 94 GLY A CA 1
ATOM 760 C C . GLY A 1 94 ? -3.598 31.469 11.703 1 96.31 94 GLY A C 1
ATOM 761 O O . GLY A 1 94 ? -3.877 32.219 12.641 1 96.31 94 GLY A O 1
ATOM 762 N N . GLU A 1 95 ? -4.512 30.688 11.188 1 96.12 95 GLU A N 1
ATOM 763 C CA . GLU A 1 95 ? -5.883 30.609 11.688 1 96.12 95 GLU A CA 1
ATOM 764 C C . GLU A 1 95 ? -6.207 29.219 12.203 1 96.12 95 GLU A C 1
ATOM 766 O O . GLU A 1 95 ? -5.555 28.25 11.82 1 96.12 95 GLU A O 1
ATOM 771 N N . THR A 1 96 ? -7.211 29.125 13.102 1 95.69 96 THR A N 1
ATOM 772 C CA . THR A 1 96 ? -7.664 27.844 13.633 1 95.69 96 THR A CA 1
ATOM 773 C C . THR A 1 96 ? -9.164 27.672 13.422 1 95.69 96 THR A C 1
ATOM 775 O O . THR A 1 96 ? -9.867 28.625 13.102 1 95.69 96 THR A O 1
ATOM 778 N N . ARG A 1 97 ? -9.586 26.469 13.461 1 95.44 97 ARG A N 1
ATOM 779 C CA . ARG A 1 97 ? -10.984 26.078 13.492 1 95.44 97 ARG A CA 1
ATOM 780 C C . ARG A 1 97 ? -11.25 25.078 14.617 1 95.44 97 ARG A C 1
ATOM 782 O O . ARG A 1 97 ? -10.344 24.359 15.047 1 95.44 97 ARG A O 1
ATOM 789 N N . SER A 1 98 ? -12.453 25.125 15.078 1 94.69 98 SER A N 1
ATOM 790 C CA . SER A 1 98 ? -12.852 24.109 16.031 1 94.69 98 SER A CA 1
ATOM 791 C C . SER A 1 98 ? -13.32 22.844 15.328 1 94.69 98 SER A C 1
ATOM 793 O O . SER A 1 98 ? -13.641 22.859 14.141 1 94.69 98 SER A O 1
ATOM 795 N N . TYR A 1 99 ? -13.359 21.734 16.109 1 94.94 99 TYR A N 1
ATOM 796 C CA . TYR A 1 99 ? -13.898 20.484 15.57 1 94.94 99 TYR A CA 1
ATOM 797 C C . TYR A 1 99 ? -15.336 20.672 15.094 1 94.94 99 TYR A C 1
ATOM 799 O O . TYR A 1 99 ? -15.727 20.125 14.055 1 94.94 99 TYR A O 1
ATOM 807 N N . LYS A 1 100 ? -16.031 21.469 15.82 1 94.88 100 LYS A N 1
ATOM 808 C CA . LYS A 1 100 ? -17.422 21.766 15.469 1 94.88 100 LYS A CA 1
ATOM 809 C C . LYS A 1 100 ? -17.5 22.5 14.133 1 94.88 100 LYS A C 1
ATOM 811 O O . LYS A 1 100 ? -18.359 22.203 13.297 1 94.88 100 LYS A O 1
ATOM 816 N N . GLU A 1 101 ? -16.688 23.469 13.969 1 96.31 101 GLU A N 1
ATOM 817 C CA . GLU A 1 101 ? -16.672 24.234 12.727 1 96.31 101 GLU A CA 1
ATOM 818 C C . GLU A 1 101 ? -16.344 23.344 11.531 1 96.31 101 GLU A C 1
ATOM 820 O O . GLU A 1 101 ? -16.906 23.516 10.453 1 96.31 101 GLU A O 1
ATOM 825 N N . ILE A 1 102 ? -15.445 22.406 11.656 1 97.12 102 ILE A N 1
ATOM 826 C CA . ILE A 1 102 ? -15.117 21.469 10.594 1 97.12 102 ILE A CA 1
ATOM 827 C C . ILE A 1 102 ? -16.328 20.578 10.297 1 97.12 102 ILE A C 1
ATOM 829 O O . ILE A 1 102 ? -16.656 20.328 9.141 1 97.12 102 ILE A O 1
ATOM 833 N N . ALA A 1 103 ? -16.922 20.078 11.352 1 97.25 103 ALA A N 1
ATOM 834 C CA . ALA A 1 103 ? -18.109 19.25 11.195 1 97.25 103 ALA A CA 1
ATOM 835 C C . ALA A 1 103 ? -19.188 19.969 10.398 1 97.25 103 ALA A C 1
ATOM 837 O O . ALA A 1 103 ? -19.812 19.391 9.5 1 97.25 103 ALA A O 1
ATOM 838 N N . GLU A 1 104 ? -19.391 21.219 10.711 1 97.12 104 GLU A N 1
ATOM 839 C CA . GLU A 1 104 ? -20.344 22.047 9.992 1 97.12 104 GLU A CA 1
ATOM 840 C C . GLU A 1 104 ? -19.953 22.219 8.523 1 97.12 104 GLU A C 1
ATOM 842 O O . GLU A 1 104 ? -20.797 22.125 7.637 1 97.12 104 GLU A O 1
ATOM 847 N N . GLN A 1 105 ? -18.766 22.469 8.289 1 97.25 105 GLN A N 1
ATOM 848 C CA . GLN A 1 105 ? -18.266 22.688 6.941 1 97.25 105 GLN A CA 1
ATOM 849 C C . GLN A 1 105 ? -18.516 21.469 6.055 1 97.25 105 GLN A C 1
ATOM 851 O O . GLN A 1 105 ? -18.812 21.609 4.867 1 97.25 105 GLN A O 1
ATOM 856 N N . ILE A 1 106 ? -18.359 20.281 6.633 1 96.94 106 ILE A N 1
ATOM 857 C CA . ILE A 1 106 ? -18.484 19.094 5.805 1 96.94 106 ILE A CA 1
ATOM 858 C C . ILE A 1 106 ? -19.938 18.625 5.797 1 96.94 106 ILE A C 1
ATOM 860 O O . ILE A 1 106 ? -20.25 17.531 5.293 1 96.94 106 ILE A O 1
ATOM 864 N N . GLY A 1 107 ? -20.828 19.359 6.418 1 96.06 107 GLY A N 1
ATOM 865 C CA . GLY A 1 107 ? -22.266 19.141 6.309 1 96.06 107 GLY A CA 1
ATOM 866 C C . GLY A 1 107 ? -22.797 18.141 7.312 1 96.06 107 GLY A C 1
ATOM 867 O O . GLY A 1 107 ? -23.844 17.531 7.09 1 96.06 107 GLY A O 1
ATOM 868 N N . ASN A 1 108 ? -22.078 17.875 8.383 1 94.62 108 ASN A N 1
ATOM 869 C CA . ASN A 1 108 ? -22.5 16.938 9.422 1 94.62 108 ASN A CA 1
ATOM 870 C C . ASN A 1 108 ? -22.219 17.5 10.82 1 94.62 108 ASN A C 1
ATOM 872 O O . ASN A 1 108 ? -21.281 17.062 11.484 1 94.62 108 ASN A O 1
ATOM 876 N N . VAL A 1 109 ? -23.078 18.312 11.32 1 93 109 VAL A N 1
ATOM 877 C CA . VAL A 1 109 ? -22.891 19.094 12.539 1 93 109 VAL A CA 1
ATOM 878 C C . VAL A 1 109 ? -22.734 18.172 13.742 1 93 109 VAL A C 1
ATOM 880 O O . VAL A 1 109 ? -22.094 18.516 14.734 1 93 109 VAL A O 1
ATOM 883 N N . LYS A 1 110 ? -23.266 16.984 13.68 1 95 110 LYS A N 1
ATOM 884 C CA . LYS A 1 110 ? -23.234 16.047 14.805 1 95 110 LYS A CA 1
ATOM 885 C C . LYS A 1 110 ? -21.953 15.227 14.805 1 95 110 LYS A C 1
ATOM 887 O O . LYS A 1 110 ? -21.688 14.477 15.75 1 95 110 LYS A O 1
ATOM 892 N N . ALA A 1 111 ? -21.094 15.367 13.828 1 95.88 111 ALA A N 1
ATOM 893 C CA . ALA A 1 111 ? -19.969 14.469 13.633 1 95.88 111 ALA A CA 1
ATOM 894 C C . ALA A 1 111 ? -18.703 15.023 14.297 1 95.88 111 ALA A C 1
ATOM 896 O O . ALA A 1 111 ? -17.594 14.812 13.805 1 95.88 111 ALA A O 1
ATOM 897 N N . VAL A 1 112 ? -18.797 15.766 15.375 1 94.25 112 VAL A N 1
ATOM 898 C CA . VAL A 1 112 ? -17.672 16.453 16 1 94.25 112 VAL A CA 1
ATOM 899 C C . VAL A 1 112 ? -16.625 15.43 16.453 1 94.25 112 VAL A C 1
ATOM 901 O O . VAL A 1 112 ? -15.438 15.57 16.141 1 94.25 112 VAL A O 1
ATOM 904 N N . ARG A 1 113 ? -17.109 14.438 17.125 1 93.25 113 ARG A N 1
ATOM 905 C CA . ARG A 1 113 ? -16.188 13.414 17.594 1 93.25 113 ARG A CA 1
ATOM 906 C C . ARG A 1 113 ? -15.562 12.656 16.422 1 93.25 113 ARG A C 1
ATOM 908 O O . ARG A 1 113 ? -14.375 12.312 16.469 1 93.25 113 ARG A O 1
ATOM 915 N N . ALA A 1 114 ? -16.359 12.344 15.414 1 95.56 114 ALA A N 1
ATOM 916 C CA . ALA A 1 114 ? -15.859 11.641 14.242 1 95.56 114 ALA A CA 1
ATOM 917 C C . ALA A 1 114 ? -14.812 12.469 13.508 1 95.56 114 ALA A C 1
ATOM 919 O O . ALA A 1 114 ? -13.852 11.93 12.953 1 95.56 114 ALA A O 1
ATOM 920 N N . VAL A 1 115 ? -15 13.758 13.508 1 95.94 115 VAL A N 1
ATOM 921 C CA . VAL A 1 115 ? -14.023 14.672 12.93 1 95.94 115 VAL A CA 1
ATOM 922 C C . VAL A 1 115 ? -12.711 14.57 13.695 1 95.94 115 VAL A C 1
ATOM 924 O O . VAL A 1 115 ? -11.633 14.539 13.094 1 95.94 115 VAL A O 1
ATOM 927 N N . GLY A 1 116 ? -12.812 14.516 15.008 1 94 116 GLY A N 1
ATOM 928 C CA . GLY A 1 116 ? -11.625 14.336 15.828 1 94 116 GLY A CA 1
ATOM 929 C C . GLY A 1 116 ? -10.859 13.07 15.492 1 94 116 GLY A C 1
ATOM 930 O O . GLY A 1 116 ? -9.633 13.102 15.367 1 94 116 GLY A O 1
ATOM 931 N N . ALA A 1 117 ? -11.578 12.047 15.375 1 93.31 117 ALA A N 1
ATOM 932 C CA . ALA A 1 117 ? -10.969 10.766 15.023 1 93.31 117 ALA A CA 1
ATOM 933 C C . ALA A 1 117 ? -10.305 10.828 13.656 1 93.31 117 ALA A C 1
ATOM 935 O O . ALA A 1 117 ? -9.203 10.312 13.461 1 93.31 117 ALA A O 1
ATOM 936 N N . ALA A 1 118 ? -10.945 11.438 12.695 1 94.44 118 ALA A N 1
ATOM 937 C CA . ALA A 1 118 ? -10.398 11.586 11.352 1 94.44 118 ALA A CA 1
ATOM 938 C C . ALA A 1 118 ? -9.133 12.43 11.359 1 94.44 118 ALA A C 1
ATOM 940 O O . ALA A 1 118 ? -8.164 12.125 10.656 1 94.44 118 ALA A O 1
ATOM 941 N N . ASN A 1 119 ? -9.156 13.469 12.156 1 94.69 119 ASN A N 1
ATOM 942 C CA . ASN A 1 119 ? -7.977 14.328 12.289 1 94.69 119 ASN A CA 1
ATOM 943 C C . ASN A 1 119 ? -6.777 13.547 12.812 1 94.69 119 ASN A C 1
ATOM 945 O O . ASN A 1 119 ? -5.652 13.734 12.344 1 94.69 119 ASN A O 1
ATOM 949 N N . GLY A 1 120 ? -7.062 12.719 13.734 1 92.69 120 GLY A N 1
ATOM 950 C CA . GLY A 1 120 ? -6.008 11.914 14.32 1 92.69 120 GLY A CA 1
ATOM 951 C C . GLY A 1 120 ? -5.41 10.914 13.352 1 92.69 120 GLY A C 1
ATOM 952 O O . GLY A 1 120 ? -4.277 10.461 13.539 1 92.69 120 GLY A O 1
ATOM 953 N N . LYS A 1 121 ? -6.117 10.609 12.32 1 92.94 121 LYS A N 1
ATOM 954 C CA . LYS A 1 121 ? -5.688 9.609 11.352 1 92.94 121 LYS A CA 1
ATOM 955 C C . LYS A 1 121 ? -5.203 10.266 10.062 1 92.94 121 LYS A C 1
ATOM 957 O O . LYS A 1 121 ? -5.008 9.594 9.047 1 92.94 121 LYS A O 1
ATOM 962 N N . ASN A 1 122 ? -5.059 11.602 10.109 1 95.38 122 ASN A N 1
ATOM 963 C CA . ASN A 1 122 ? -4.562 12.352 8.961 1 95.38 122 ASN A CA 1
ATOM 964 C C . ASN A 1 122 ? -3.219 11.812 8.477 1 95.38 122 ASN A C 1
ATOM 966 O O . ASN A 1 122 ? -2.219 11.898 9.195 1 95.38 122 ASN A O 1
ATOM 970 N N . PRO A 1 123 ? -3.16 11.32 7.211 1 95.5 123 PRO A N 1
ATOM 971 C CA . PRO A 1 123 ? -1.903 10.734 6.742 1 95.5 123 PRO A CA 1
ATOM 972 C C . PRO A 1 123 ? -0.887 11.781 6.301 1 95.5 123 PRO A C 1
ATOM 974 O O . PRO A 1 123 ? 0.315 11.508 6.27 1 95.5 123 PRO A O 1
ATOM 977 N N . ILE A 1 124 ? -1.338 12.906 5.902 1 97.5 124 ILE A N 1
ATOM 978 C CA . ILE A 1 124 ? -0.429 13.922 5.383 1 97.5 124 ILE A CA 1
ATOM 979 C C . ILE A 1 124 ? -0.329 15.078 6.375 1 97.5 124 ILE A C 1
ATOM 981 O O . ILE A 1 124 ? -0.759 16.203 6.082 1 97.5 124 ILE A O 1
ATOM 985 N N . SER A 1 125 ? 0.389 14.82 7.426 1 97.12 125 SER A N 1
ATOM 986 C CA . SER A 1 125 ? 0.522 15.766 8.531 1 97.12 125 SER A CA 1
ATOM 987 C C . SER A 1 125 ? 1.204 17.047 8.07 1 97.12 125 SER A C 1
ATOM 989 O O . SER A 1 125 ? 1.976 17.047 7.109 1 97.12 125 SER A O 1
ATOM 991 N N . ILE A 1 126 ? 0.894 18.188 8.797 1 97.75 126 ILE A N 1
ATOM 992 C CA . ILE A 1 126 ? 1.452 19.531 8.594 1 97.75 126 ILE A CA 1
ATOM 993 C C . ILE A 1 126 ? 0.869 20.141 7.32 1 97.75 126 ILE A C 1
ATOM 995 O O . ILE A 1 126 ? 0.371 21.266 7.344 1 97.75 126 ILE A O 1
ATOM 999 N N . ILE A 1 127 ? 0.852 19.375 6.176 1 98.44 127 ILE A N 1
ATOM 1000 C CA . ILE A 1 127 ? 0.351 19.875 4.898 1 98.44 127 ILE A CA 1
ATOM 1001 C C . ILE A 1 127 ? -1.172 19.984 4.949 1 98.44 127 ILE A C 1
ATOM 1003 O O . ILE A 1 127 ? -1.744 21 4.559 1 98.44 127 ILE A O 1
ATOM 1007 N N . ALA A 1 128 ? -1.777 18.844 5.309 1 98.19 128 ALA A N 1
ATOM 1008 C CA . ALA A 1 128 ? -3.146 18.953 5.801 1 98.19 128 ALA A CA 1
ATOM 1009 C C . ALA A 1 128 ? -3.168 19.312 7.285 1 98.19 128 ALA A C 1
ATOM 1011 O O . ALA A 1 128 ? -2.926 18.469 8.141 1 98.19 128 ALA A O 1
ATOM 1012 N N . PRO A 1 129 ? -3.471 20.516 7.578 1 98.06 129 PRO A N 1
ATOM 1013 C CA . PRO A 1 129 ? -3.061 21.094 8.859 1 98.06 129 PRO A CA 1
ATOM 1014 C C . PRO A 1 129 ? -4.02 20.75 10 1 98.06 129 PRO A C 1
ATOM 1016 O O . PRO A 1 129 ? -4.672 21.641 10.547 1 98.06 129 PRO A O 1
ATOM 1019 N N . CYS A 1 130 ? -3.977 19.547 10.445 1 96.88 130 CYS A N 1
ATOM 1020 C CA . CYS A 1 130 ? -4.801 19.078 11.562 1 96.88 130 CYS A CA 1
ATOM 1021 C C . CYS A 1 130 ? -4.445 19.812 12.844 1 96.88 130 CYS A C 1
ATOM 1023 O O . CYS A 1 130 ? -5.262 19.906 13.766 1 96.88 130 CYS A O 1
ATOM 1025 N N . HIS A 1 131 ? -3.248 20.375 12.867 1 96.44 131 HIS A N 1
ATOM 1026 C CA . HIS A 1 131 ? -2.822 21.109 14.055 1 96.44 131 HIS A CA 1
ATOM 1027 C C . HIS A 1 131 ? -3.609 22.406 14.203 1 96.44 131 HIS A C 1
ATOM 1029 O O . HIS A 1 131 ? -3.619 23.016 15.281 1 96.44 131 HIS A O 1
ATOM 1035 N N . ARG A 1 132 ? -4.25 22.828 13.188 1 96.38 132 ARG A N 1
ATOM 1036 C CA . ARG A 1 132 ? -5 24.078 13.211 1 96.38 132 ARG A CA 1
ATOM 1037 C C . ARG A 1 132 ? -6.414 23.859 13.734 1 96.38 132 ARG A C 1
ATOM 1039 O O . ARG A 1 132 ? -7.18 24.812 13.883 1 96.38 132 ARG A O 1
ATOM 1046 N N . VAL A 1 133 ? -6.734 22.625 14.031 1 95.88 133 VAL A N 1
ATOM 1047 C CA . VAL A 1 133 ? -8.023 22.328 14.641 1 95.88 133 VAL A CA 1
ATOM 1048 C C . VAL A 1 133 ? -7.867 22.188 16.156 1 95.88 133 VAL A C 1
ATOM 1050 O O . VAL A 1 133 ? -7.102 21.344 16.625 1 95.88 133 VAL A O 1
ATOM 1053 N N . VAL A 1 134 ? -8.57 23.031 16.859 1 92.5 134 VAL A N 1
ATOM 1054 C CA . VAL A 1 134 ? -8.406 23.094 18.312 1 92.5 134 VAL A CA 1
ATOM 1055 C C . VAL A 1 134 ? -9.766 23.016 19 1 92.5 134 VAL A C 1
ATOM 1057 O O . VAL A 1 134 ? -10.805 23.219 18.359 1 92.5 134 VAL A O 1
ATOM 1060 N N . GLY A 1 135 ? -9.688 22.641 20.234 1 87.56 135 GLY A N 1
ATOM 1061 C CA . GLY A 1 135 ? -10.922 22.641 21 1 87.56 135 GLY A CA 1
ATOM 1062 C C . GLY A 1 135 ? -11.547 24.016 21.125 1 87.56 135 GLY A C 1
ATOM 1063 O O . GLY A 1 135 ? -10.859 25.031 21 1 87.56 135 GLY A O 1
ATOM 1064 N N . ALA A 1 136 ? -12.852 24.031 21.344 1 81.5 136 ALA A N 1
ATOM 1065 C CA . ALA A 1 136 ? -13.594 25.281 21.469 1 81.5 136 ALA A CA 1
ATOM 1066 C C . ALA A 1 136 ? -13.062 26.125 22.625 1 81.5 136 ALA A C 1
ATOM 1068 O O . ALA A 1 136 ? -13.125 27.359 22.594 1 81.5 136 ALA A O 1
ATOM 1069 N N . ASP A 1 137 ? -12.5 25.422 23.547 1 81.81 137 ASP A N 1
ATOM 1070 C CA . ASP A 1 137 ? -12.008 26.141 24.719 1 81.81 137 ASP A CA 1
ATOM 1071 C C . ASP A 1 137 ? -10.539 26.516 24.547 1 81.81 137 ASP A C 1
AT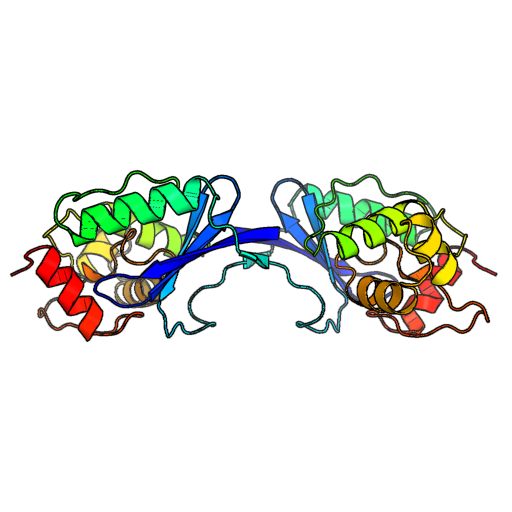OM 1073 O O . ASP A 1 137 ? -9.93 27.094 25.453 1 81.81 137 ASP A O 1
ATOM 1077 N N . GLY A 1 138 ? -9.945 26.219 23.484 1 75.69 138 GLY A N 1
ATOM 1078 C CA . GLY A 1 138 ? -8.57 26.562 23.172 1 75.69 138 GLY A CA 1
ATOM 1079 C C . GLY A 1 138 ? -7.562 25.547 23.656 1 75.69 138 GLY A C 1
ATOM 1080 O O . GLY A 1 138 ? -6.375 25.641 23.344 1 75.69 138 GLY A O 1
ATOM 1081 N N . LYS A 1 139 ? -8.086 24.625 24.406 1 78.44 139 LYS A N 1
ATOM 1082 C CA . LYS A 1 139 ? -7.176 23.609 24.922 1 78.44 139 LYS A CA 1
ATOM 1083 C C . LYS A 1 139 ? -6.668 22.703 23.797 1 78.44 139 LYS A C 1
ATOM 1085 O O . LYS A 1 139 ? -7.43 22.312 22.922 1 78.44 139 LYS A O 1
ATOM 1090 N N . LEU A 1 140 ? -5.355 22.578 23.844 1 79.19 140 LEU A N 1
ATOM 1091 C CA . LEU A 1 140 ? -4.75 21.656 22.891 1 79.19 140 LEU A CA 1
ATOM 1092 C C . LEU A 1 140 ? -4.957 20.219 23.297 1 79.19 140 LEU A C 1
ATOM 1094 O O . LEU A 1 140 ? -4.723 19.859 24.469 1 79.19 140 LEU A O 1
ATOM 1098 N N . VAL A 1 141 ? -5.637 19.531 22.484 1 77.25 141 VAL A N 1
ATOM 1099 C CA . VAL A 1 141 ? -5.832 18.125 22.797 1 77.25 141 VAL A CA 1
ATOM 1100 C C . VAL A 1 141 ? -5.305 17.25 21.656 1 77.25 141 VAL A C 1
ATOM 1102 O O . VAL A 1 141 ? -5.441 17.609 20.484 1 77.25 141 VAL A O 1
ATOM 1105 N N . GLY A 1 142 ? -4.676 16.203 22.016 1 79.19 142 GLY A N 1
ATOM 1106 C CA . GLY A 1 142 ? -4.273 15.094 21.156 1 79.19 142 GLY A CA 1
ATOM 1107 C C . GLY A 1 142 ? -3.652 15.555 19.859 1 79.19 142 GLY A C 1
ATOM 1108 O O . GLY A 1 142 ? -4.09 16.547 19.266 1 79.19 142 GLY A O 1
ATOM 1109 N N . PHE A 1 143 ? -2.684 15.023 19.438 1 88.94 143 PHE A N 1
ATOM 1110 C CA . PHE A 1 143 ? -1.969 15.234 18.188 1 88.94 143 PHE A CA 1
ATOM 1111 C C . PHE A 1 143 ? -1.023 14.078 17.891 1 88.94 143 PHE A C 1
ATOM 1113 O O . PHE A 1 143 ? -0.26 13.656 18.766 1 88.94 143 PHE A O 1
ATOM 1120 N N . ALA A 1 144 ? -1.163 13.609 16.703 1 88.56 144 ALA A N 1
ATOM 1121 C CA . ALA A 1 144 ? -0.375 12.438 16.344 1 88.56 144 ALA A CA 1
ATOM 1122 C C . ALA A 1 144 ? 1.116 12.695 16.531 1 88.56 144 ALA A C 1
ATOM 1124 O O . ALA A 1 144 ? 1.85 11.812 17 1 88.56 144 ALA A O 1
ATOM 1125 N N . GLY A 1 145 ? 1.626 13.883 16.297 1 90.81 145 GLY A N 1
ATOM 1126 C CA . GLY A 1 145 ? 3.029 14.242 16.422 1 90.81 145 GLY A CA 1
ATOM 1127 C C . GLY A 1 145 ? 3.414 14.688 17.812 1 90.81 145 GLY A C 1
ATOM 1128 O O . GLY A 1 145 ? 4.578 15.008 18.062 1 90.81 145 GLY A O 1
ATOM 1129 N N . GLY A 1 146 ? 2.41 14.648 18.703 1 91.88 146 GLY A N 1
ATOM 1130 C CA . GLY A 1 146 ? 2.646 15.125 20.062 1 91.88 146 GLY A CA 1
ATOM 1131 C C . GLY A 1 146 ? 2.244 16.578 20.25 1 91.88 146 GLY A C 1
ATOM 1132 O O . GLY A 1 146 ? 2.365 17.391 19.328 1 91.88 146 GLY A O 1
ATOM 1133 N N . LEU A 1 147 ? 1.888 16.891 21.547 1 92 147 LEU A N 1
ATOM 1134 C CA . LEU A 1 147 ? 1.39 18.234 21.859 1 92 147 LEU A CA 1
ATOM 1135 C C . LEU A 1 147 ? 2.494 19.281 21.719 1 92 147 LEU A C 1
ATOM 1137 O O . LEU A 1 147 ? 2.23 20.422 21.328 1 92 147 LEU A O 1
ATOM 1141 N N . ASP A 1 148 ? 3.666 18.875 21.953 1 93.19 148 ASP A N 1
ATOM 1142 C CA . ASP A 1 148 ? 4.793 19.797 21.797 1 93.19 148 ASP A CA 1
ATOM 1143 C C . ASP A 1 148 ? 4.934 20.234 20.344 1 93.19 148 ASP A C 1
ATOM 1145 O O . ASP A 1 148 ? 5.09 21.438 20.062 1 93.19 148 ASP A O 1
ATOM 1149 N N . ASN A 1 149 ? 4.875 19.312 19.453 1 95.44 149 ASN A N 1
ATOM 1150 C CA . ASN A 1 149 ? 4.977 19.641 18.031 1 95.44 149 ASN A CA 1
ATOM 1151 C C . ASN A 1 149 ? 3.785 20.469 17.562 1 95.44 149 ASN A C 1
ATOM 1153 O O . ASN A 1 149 ? 3.939 21.375 16.734 1 95.44 149 ASN A O 1
ATOM 1157 N N . LYS A 1 150 ? 2.645 20.094 18.109 1 94.94 150 LYS A N 1
ATOM 1158 C CA . LYS A 1 150 ? 1.476 20.906 17.797 1 94.94 150 LYS A CA 1
ATOM 1159 C C . LYS A 1 150 ? 1.701 22.359 18.172 1 94.94 150 LYS A C 1
ATOM 1161 O O . LYS A 1 150 ? 1.427 23.266 17.391 1 94.94 150 LYS A O 1
ATOM 1166 N N . ASP A 1 151 ? 2.264 22.578 19.297 1 94.12 151 ASP A N 1
ATOM 1167 C CA . ASP A 1 151 ? 2.555 23.922 19.797 1 94.12 151 ASP A CA 1
ATOM 1168 C C . ASP A 1 151 ? 3.582 24.625 18.906 1 94.12 151 ASP A C 1
ATOM 1170 O O . ASP A 1 151 ? 3.424 25.797 18.578 1 94.12 151 ASP A O 1
ATOM 1174 N N . ILE A 1 152 ? 4.586 23.938 18.578 1 95.69 152 ILE A N 1
ATOM 1175 C CA . ILE A 1 152 ? 5.629 24.484 17.719 1 95.69 152 ILE A CA 1
ATOM 1176 C C . ILE A 1 152 ? 5.016 24.953 16.391 1 95.69 152 ILE A C 1
ATOM 1178 O O . ILE A 1 152 ? 5.297 26.062 15.93 1 95.69 152 ILE A O 1
ATOM 1182 N N . LEU A 1 153 ? 4.172 24.156 15.789 1 97 153 LEU A N 1
ATOM 1183 C CA . LEU A 1 153 ? 3.549 24.484 14.516 1 97 153 LEU A CA 1
ATOM 1184 C C . LEU A 1 153 ? 2.652 25.719 14.656 1 97 153 LEU A C 1
ATOM 1186 O O . LEU A 1 153 ? 2.676 26.609 13.805 1 97 153 LEU A O 1
ATOM 1190 N N . LEU A 1 154 ? 1.902 25.781 15.711 1 95.19 154 LEU A N 1
ATOM 1191 C CA . LEU A 1 154 ? 1.022 26.922 15.945 1 95.19 154 LEU A CA 1
ATOM 1192 C C . LEU A 1 154 ? 1.831 28.188 16.156 1 95.19 154 LEU A C 1
ATOM 1194 O O . LEU A 1 154 ? 1.435 29.266 15.703 1 95.19 154 LEU A O 1
ATOM 1198 N N . LYS A 1 155 ? 2.963 28.047 16.781 1 94.94 155 LYS A N 1
ATOM 1199 C CA . LYS A 1 155 ? 3.834 29.203 17.016 1 94.94 155 LYS A CA 1
ATOM 1200 C C . LYS A 1 155 ? 4.453 29.688 15.711 1 94.94 155 LYS A C 1
ATOM 1202 O O . LYS A 1 155 ? 4.547 30.906 15.477 1 94.94 155 LYS A O 1
ATOM 1207 N N . ILE A 1 156 ? 4.863 28.766 14.922 1 95.75 156 ILE A N 1
ATOM 1208 C CA . ILE A 1 156 ? 5.41 29.109 13.609 1 95.75 156 ILE A CA 1
ATOM 1209 C C . ILE A 1 156 ? 4.395 29.938 12.828 1 95.75 156 ILE A C 1
ATOM 1211 O O . ILE A 1 156 ? 4.758 30.891 12.133 1 95.75 156 ILE A O 1
ATOM 1215 N N . GLU A 1 157 ? 3.141 29.578 13.039 1 96.06 157 GLU A N 1
ATOM 1216 C CA . GLU A 1 157 ? 2.084 30.234 12.281 1 96.06 157 GLU A CA 1
ATOM 1217 C C . GLU A 1 157 ? 1.552 31.469 13.016 1 96.06 157 GLU A C 1
ATOM 1219 O O . GLU A 1 157 ? 0.619 32.125 12.555 1 96.06 157 GLU A O 1
ATOM 1224 N N . GLN A 1 158 ? 2.115 31.734 14.188 1 90.25 158 GLN A N 1
ATOM 1225 C CA . GLN A 1 158 ? 1.775 32.906 14.984 1 90.25 158 GLN A CA 1
ATOM 1226 C C . GLN A 1 158 ? 0.307 32.906 15.398 1 90.25 158 GLN A C 1
ATOM 1228 O O . GLN A 1 158 ? -0.384 33.906 15.312 1 90.25 158 GLN A O 1
ATOM 1233 N N . VAL A 1 159 ? -0.153 31.625 15.672 1 84.62 159 VAL A N 1
ATOM 1234 C CA . VAL A 1 159 ? -1.492 31.531 16.234 1 84.62 159 VAL A CA 1
ATOM 1235 C C . VAL A 1 159 ? -1.475 31.984 17.688 1 84.62 159 VAL A C 1
ATOM 1237 O O . VAL A 1 159 ? -0.618 31.578 18.484 1 84.62 159 VAL A O 1
ATOM 1240 N N . PRO A 1 160 ? -2.348 33 18.031 1 74.19 160 PRO A N 1
ATOM 1241 C CA . PRO A 1 160 ? -2.334 33.625 19.344 1 74.19 160 PRO A CA 1
ATOM 1242 C C . PRO A 1 160 ? -2.588 32.625 20.469 1 74.19 160 PRO A C 1
ATOM 1244 O O . PRO A 1 160 ? -3.252 31.594 20.266 1 74.19 160 PRO A O 1
ATOM 1247 N N . MET B 1 1 ? 2.293 -2.32 -4.309 1 70.94 1 MET B N 1
ATOM 1248 C CA . MET B 1 1 ? 2.617 -1.044 -4.938 1 70.94 1 MET B CA 1
ATOM 1249 C C . MET B 1 1 ? 3.867 -0.431 -4.316 1 70.94 1 MET B C 1
ATOM 1251 O O . MET B 1 1 ? 4.07 -0.519 -3.105 1 70.94 1 MET B O 1
ATOM 1255 N N . GLN B 1 2 ? 4.641 0.06 -5.238 1 77.62 2 GLN B N 1
ATOM 1256 C CA . GLN B 1 2 ? 5.906 0.611 -4.762 1 77.62 2 GLN B CA 1
ATOM 1257 C C . GLN B 1 2 ? 5.746 2.066 -4.332 1 77.62 2 GLN B C 1
ATOM 1259 O O . GLN B 1 2 ? 5.227 2.889 -5.09 1 77.62 2 GLN B O 1
ATOM 1264 N N . LEU B 1 3 ? 6.035 2.336 -3.164 1 88.69 3 LEU B N 1
ATOM 1265 C CA . LEU B 1 3 ? 6.066 3.693 -2.629 1 88.69 3 LEU B CA 1
ATOM 1266 C C . LEU B 1 3 ? 7.5 4.137 -2.359 1 88.69 3 LEU B C 1
ATOM 1268 O O . LEU B 1 3 ? 8.352 3.316 -2.014 1 88.69 3 LEU B O 1
ATOM 1272 N N . SER B 1 4 ? 7.734 5.371 -2.658 1 93.81 4 SER B N 1
ATOM 1273 C CA . SER B 1 4 ? 9.023 5.984 -2.352 1 93.81 4 SER B CA 1
ATOM 1274 C C . SER B 1 4 ? 8.961 6.781 -1.055 1 93.81 4 SER B C 1
ATOM 1276 O O . SER B 1 4 ? 7.914 7.328 -0.705 1 93.81 4 SER B O 1
ATOM 1278 N N . PHE B 1 5 ? 10.117 6.797 -0.351 1 96.38 5 PHE B N 1
ATOM 1279 C CA . PHE B 1 5 ? 10.148 7.637 0.84 1 96.38 5 PHE B CA 1
ATOM 1280 C C . PHE B 1 5 ? 11.5 8.328 0.981 1 96.38 5 PHE B C 1
ATOM 1282 O O . PHE B 1 5 ? 12.477 7.914 0.358 1 96.38 5 PHE B O 1
ATOM 1289 N N . MET B 1 6 ? 11.539 9.414 1.646 1 97.62 6 MET B N 1
ATOM 1290 C CA . MET B 1 6 ? 12.742 10.086 2.125 1 97.62 6 MET B CA 1
ATOM 1291 C C . MET B 1 6 ? 12.523 10.672 3.516 1 97.62 6 MET B C 1
ATOM 1293 O O . MET B 1 6 ? 11.375 10.859 3.939 1 97.62 6 MET B O 1
ATOM 1297 N N . GLU B 1 7 ? 13.602 10.836 4.219 1 97.56 7 GLU B N 1
ATOM 1298 C CA . GLU B 1 7 ? 13.539 11.461 5.535 1 97.56 7 GLU B CA 1
ATOM 1299 C C . GLU B 1 7 ? 14.133 12.867 5.504 1 97.56 7 GLU B C 1
ATOM 1301 O O . GLU B 1 7 ? 15.047 13.148 4.723 1 97.56 7 GLU B O 1
ATOM 1306 N N . MET B 1 8 ? 13.586 13.742 6.285 1 97.5 8 MET B N 1
ATOM 1307 C CA . MET B 1 8 ? 14.125 15.094 6.406 1 97.5 8 MET B CA 1
ATOM 1308 C C . MET B 1 8 ? 14.133 15.555 7.859 1 97.5 8 MET B C 1
ATOM 1310 O O . MET B 1 8 ? 13.234 15.195 8.633 1 97.5 8 MET B O 1
ATOM 1314 N N . SER B 1 9 ? 15.141 16.281 8.219 1 97.69 9 SER B N 1
ATOM 1315 C CA . SER B 1 9 ? 15.148 16.969 9.5 1 97.69 9 SER B CA 1
ATOM 1316 C C . SER B 1 9 ? 14.258 18.203 9.477 1 97.69 9 SER B C 1
ATOM 1318 O O . SER B 1 9 ? 14.125 18.875 8.445 1 97.69 9 SER B O 1
ATOM 1320 N N . SER B 1 10 ? 13.641 18.516 10.602 1 98 10 SER B N 1
ATOM 1321 C CA . SER B 1 10 ? 12.766 19.688 10.719 1 98 10 SER B CA 1
ATOM 1322 C C . SER B 1 10 ? 12.719 20.188 12.156 1 98 10 SER B C 1
ATOM 1324 O O . SER B 1 10 ? 13.203 19.531 13.07 1 98 10 SER B O 1
ATOM 1326 N N . PRO B 1 11 ? 12.156 21.359 12.414 1 97.56 11 PRO B N 1
ATOM 1327 C CA . PRO B 1 11 ? 12 21.875 13.773 1 97.56 11 PRO B CA 1
ATOM 1328 C C . PRO B 1 11 ? 11.109 21 14.641 1 97.56 11 PRO B C 1
ATOM 1330 O O . PRO B 1 11 ? 11.102 21.141 15.867 1 97.56 11 PRO B O 1
ATOM 1333 N N . VAL B 1 12 ? 10.328 20.094 14.039 1 97 12 VAL B N 1
ATOM 1334 C CA . VAL B 1 12 ? 9.445 19.234 14.805 1 97 12 VAL B CA 1
ATOM 1335 C C . VAL B 1 12 ? 9.969 17.797 14.781 1 97 12 VAL B C 1
ATOM 1337 O O . VAL B 1 12 ? 9.203 16.844 14.93 1 97 12 VAL B O 1
ATOM 1340 N N . GLY B 1 13 ? 11.211 17.641 14.516 1 96.19 13 GLY B N 1
ATOM 1341 C CA . GLY B 1 13 ? 11.82 16.328 14.484 1 96.19 13 GLY B CA 1
ATOM 1342 C C . GLY B 1 13 ? 11.969 15.773 13.086 1 96.19 13 GLY B C 1
ATOM 1343 O O . GLY B 1 13 ? 11.812 16.5 12.102 1 96.19 13 GLY B O 1
ATOM 1344 N N . ILE B 1 14 ? 12.305 14.508 13.039 1 97.25 14 ILE B N 1
ATOM 1345 C CA . ILE B 1 14 ? 12.469 13.844 11.75 1 97.25 14 ILE B CA 1
ATOM 1346 C C . ILE B 1 14 ? 11.102 13.508 11.164 1 97.25 14 ILE B C 1
ATOM 1348 O O . ILE B 1 14 ? 10.227 12.992 11.859 1 97.25 14 ILE B O 1
ATOM 1352 N N . LEU B 1 15 ? 10.891 13.867 9.914 1 97.75 15 LEU B N 1
ATOM 1353 C CA . LEU B 1 15 ? 9.688 13.523 9.164 1 97.75 15 LEU B CA 1
ATOM 1354 C C . LEU B 1 15 ? 10.008 12.523 8.062 1 97.75 15 LEU B C 1
ATOM 1356 O O . LEU B 1 15 ? 11.055 12.617 7.41 1 97.75 15 LEU B O 1
ATOM 1360 N N . LYS B 1 16 ? 9.266 11.492 7.914 1 97.5 16 LYS B N 1
ATOM 1361 C CA . LYS B 1 16 ? 9.32 10.578 6.777 1 97.5 16 LYS B CA 1
ATOM 1362 C C . LYS B 1 16 ? 8.25 10.93 5.742 1 97.5 16 LYS B C 1
ATOM 1364 O O . LYS B 1 16 ? 7.055 10.891 6.039 1 97.5 16 LYS B O 1
ATOM 1369 N N . LEU B 1 17 ? 8.672 11.344 4.574 1 98.31 17 LEU B N 1
ATOM 1370 C CA . LEU B 1 17 ? 7.793 11.68 3.459 1 98.31 17 LEU B CA 1
ATOM 1371 C C . LEU B 1 17 ? 7.578 10.477 2.549 1 98.31 17 LEU B C 1
ATOM 1373 O O . LEU B 1 17 ? 8.531 9.789 2.189 1 98.31 17 LEU B O 1
ATOM 1377 N N . VAL B 1 18 ? 6.328 10.188 2.182 1 96.56 18 VAL B N 1
ATOM 1378 C CA . VAL B 1 18 ? 6.012 9.008 1.378 1 96.56 18 VAL B CA 1
ATOM 1379 C C . VAL B 1 18 ? 5.184 9.422 0.164 1 96.56 18 VAL B C 1
ATOM 1381 O O . VAL B 1 18 ? 4.242 10.211 0.284 1 96.56 18 VAL B O 1
ATOM 1384 N N . ALA B 1 19 ? 5.59 8.914 -1.041 1 95.44 19 ALA B N 1
ATOM 1385 C CA . ALA B 1 19 ? 4.895 9.258 -2.279 1 95.44 19 ALA B CA 1
ATOM 1386 C C . ALA B 1 19 ? 4.832 8.062 -3.225 1 95.44 19 ALA B C 1
ATOM 1388 O O . ALA B 1 19 ? 5.676 7.164 -3.156 1 95.44 19 ALA B O 1
ATOM 1389 N N . HIS B 1 20 ? 3.768 8.039 -3.967 1 89.44 20 HIS B N 1
ATOM 1390 C CA . HIS B 1 20 ? 3.85 7.277 -5.207 1 89.44 20 HIS B CA 1
ATOM 1391 C C . HIS B 1 20 ? 4.281 8.164 -6.371 1 89.44 20 HIS B C 1
ATOM 1393 O O . HIS B 1 20 ? 4.758 9.281 -6.16 1 89.44 20 HIS B O 1
ATOM 1399 N N . ASP B 1 21 ? 4.223 7.695 -7.598 1 87.19 21 ASP B N 1
ATOM 1400 C CA . ASP B 1 21 ? 4.859 8.344 -8.742 1 87.19 21 ASP B CA 1
ATOM 1401 C C . ASP B 1 21 ? 4.281 9.742 -8.969 1 87.19 21 ASP B C 1
ATOM 1403 O O . ASP B 1 21 ? 4.98 10.633 -9.453 1 87.19 21 ASP B O 1
ATOM 1407 N N . HIS B 1 22 ? 3.051 9.984 -8.484 1 90.44 22 HIS B N 1
ATOM 1408 C CA . HIS B 1 22 ? 2.379 11.188 -8.953 1 90.44 22 HIS B CA 1
ATOM 1409 C C . HIS B 1 22 ? 1.979 12.094 -7.797 1 90.44 22 HIS B C 1
ATOM 1411 O O . HIS B 1 22 ? 1.646 13.258 -8 1 90.44 22 HIS B O 1
ATOM 1417 N N . ALA B 1 23 ? 2.039 11.508 -6.559 1 94.88 23 ALA B N 1
ATOM 1418 C CA . ALA B 1 23 ? 1.478 12.328 -5.488 1 94.88 23 ALA B CA 1
ATOM 1419 C C . ALA B 1 23 ? 2.043 11.922 -4.129 1 94.88 23 ALA B C 1
ATOM 1421 O O . ALA B 1 23 ? 2.498 10.789 -3.955 1 94.88 23 ALA B O 1
ATOM 1422 N N . LEU B 1 24 ? 2.074 12.852 -3.186 1 96.94 24 LEU B N 1
ATOM 1423 C CA . LEU B 1 24 ? 2.381 12.602 -1.782 1 96.94 24 LEU B CA 1
ATOM 1424 C C . LEU B 1 24 ? 1.238 11.852 -1.104 1 96.94 24 LEU B C 1
ATOM 1426 O O . LEU B 1 24 ? 0.069 12.195 -1.289 1 96.94 24 LEU B O 1
ATOM 1430 N N . VAL B 1 25 ? 1.617 10.836 -0.258 1 95.06 25 VAL B N 1
ATOM 1431 C CA . VAL B 1 25 ? 0.54 10.047 0.33 1 95.06 25 VAL B CA 1
ATOM 1432 C C . VAL B 1 25 ? 0.637 10.094 1.854 1 95.06 25 VAL B C 1
ATOM 1434 O O . VAL B 1 25 ? -0.322 9.758 2.555 1 95.06 25 VAL B O 1
ATOM 1437 N N . ALA B 1 26 ? 1.851 10.516 2.373 1 96.5 26 ALA B N 1
ATOM 1438 C CA . ALA B 1 26 ? 1.967 10.562 3.83 1 96.5 26 ALA B CA 1
ATOM 1439 C C . ALA B 1 26 ? 3.123 11.453 4.262 1 96.5 26 ALA B C 1
ATOM 1441 O O . ALA B 1 26 ? 4.125 11.578 3.549 1 96.5 26 ALA B O 1
ATOM 1442 N N . VAL B 1 27 ? 2.969 12.102 5.293 1 97.75 27 VAL B N 1
ATOM 1443 C CA . VAL B 1 27 ? 4 12.703 6.129 1 97.75 27 VAL B CA 1
ATOM 1444 C C . VAL B 1 27 ? 3.951 12.094 7.531 1 97.75 27 VAL B C 1
ATOM 1446 O O . VAL B 1 27 ? 3.039 12.383 8.305 1 97.75 27 VAL B O 1
ATOM 1449 N N . LEU B 1 28 ? 4.898 11.328 7.84 1 96.31 28 LEU B N 1
ATOM 1450 C CA . LEU B 1 28 ? 4.891 10.547 9.078 1 96.31 28 LEU B CA 1
ATOM 1451 C C . LEU B 1 28 ? 5.84 11.156 10.109 1 96.31 28 LEU B C 1
ATOM 1453 O O . LEU B 1 28 ? 6.918 11.641 9.75 1 96.31 28 LEU B O 1
ATOM 1457 N N . TRP B 1 29 ? 5.438 11.047 11.328 1 95.5 29 TRP B N 1
ATOM 1458 C CA . TRP B 1 29 ? 6.238 11.539 12.445 1 95.5 29 TRP B CA 1
ATOM 1459 C C . TRP B 1 29 ? 7.312 10.531 12.836 1 95.5 29 TRP B C 1
ATOM 1461 O O . TRP B 1 29 ? 7.211 9.344 12.508 1 95.5 29 TRP B O 1
ATOM 1471 N N . GLU B 1 30 ? 8.336 10.938 13.531 1 90.56 30 GLU B N 1
ATOM 1472 C CA . GLU B 1 30 ? 9.445 10.094 13.961 1 90.56 30 GLU B CA 1
ATOM 1473 C C . GLU B 1 30 ? 8.953 8.93 14.82 1 90.56 30 GLU B C 1
ATOM 1475 O O . GLU B 1 30 ? 9.398 7.789 14.641 1 90.56 30 GLU B O 1
ATOM 1480 N N . ASN B 1 31 ? 8.039 9.188 15.734 1 85.12 31 ASN B N 1
ATOM 1481 C CA . ASN B 1 31 ? 7.473 8.156 16.578 1 85.12 31 ASN B CA 1
ATOM 1482 C C . ASN B 1 31 ? 6.062 7.77 16.141 1 85.12 31 ASN B C 1
ATOM 1484 O O . ASN B 1 31 ? 5.148 7.691 16.953 1 85.12 31 ASN B O 1
ATOM 1488 N N . GLU B 1 32 ? 6.02 7.445 14.891 1 86.62 32 GLU B N 1
ATOM 1489 C CA . GLU B 1 32 ? 4.715 7.18 14.297 1 86.62 32 GLU B CA 1
ATOM 1490 C C . GLU B 1 32 ? 4.133 5.863 14.797 1 86.62 32 GLU B C 1
ATOM 1492 O O . GLU B 1 32 ? 4.844 4.855 14.875 1 86.62 32 GLU B O 1
ATOM 1497 N N . ASN B 1 33 ? 2.881 6.004 15.18 1 83.25 33 ASN B N 1
ATOM 1498 C CA . ASN B 1 33 ? 2.121 4.773 15.391 1 83.25 33 ASN B CA 1
ATOM 1499 C C . ASN B 1 33 ? 1.795 4.09 14.062 1 83.25 33 ASN B C 1
ATOM 1501 O O . ASN B 1 33 ? 1.051 4.633 13.25 1 83.25 33 ASN B O 1
ATOM 1505 N N . PRO B 1 34 ? 2.273 2.859 13.898 1 75.81 34 PRO B N 1
ATOM 1506 C CA . PRO B 1 34 ? 2.066 2.199 12.609 1 75.81 34 PRO B CA 1
ATOM 1507 C C . PRO B 1 34 ? 0.592 1.938 12.305 1 75.81 34 PRO B C 1
ATOM 1509 O O . PRO B 1 34 ? 0.225 1.709 11.156 1 75.81 34 PRO B O 1
ATOM 1512 N N . LYS B 1 35 ? -0.23 2.041 13.281 1 80.12 35 LYS B N 1
ATOM 1513 C CA . LYS B 1 35 ? -1.652 1.769 13.094 1 80.12 35 LYS B CA 1
ATOM 1514 C C . LYS B 1 35 ? -2.412 3.043 12.734 1 80.12 35 LYS B C 1
ATOM 1516 O O . LYS B 1 35 ? -3.592 2.988 12.375 1 80.12 35 LYS B O 1
ATOM 1521 N N . ARG B 1 36 ? -1.743 4.102 12.812 1 86.06 36 ARG B N 1
ATOM 1522 C CA . ARG B 1 36 ? -2.418 5.375 12.602 1 86.06 36 ARG B CA 1
ATOM 1523 C C . ARG B 1 36 ? -2.67 5.621 11.117 1 86.06 36 ARG B C 1
ATOM 1525 O O . ARG B 1 36 ? -3.793 5.93 10.719 1 86.06 36 ARG B O 1
ATOM 1532 N N . VAL B 1 37 ? -1.549 5.484 10.359 1 86.12 37 VAL B N 1
ATOM 1533 C CA . VAL B 1 37 ? -1.616 5.734 8.922 1 86.12 37 VAL B CA 1
ATOM 1534 C C . VAL B 1 37 ? -1.465 4.422 8.164 1 86.12 37 VAL B C 1
ATOM 1536 O O . VAL B 1 37 ? -0.495 3.688 8.359 1 86.12 37 VAL B O 1
ATOM 1539 N N . ARG B 1 38 ? -2.473 4.16 7.34 1 80.69 38 ARG B N 1
ATOM 1540 C CA . ARG B 1 38 ? -2.385 3.006 6.449 1 80.69 38 ARG B CA 1
ATOM 1541 C C . ARG B 1 38 ? -1.939 3.422 5.051 1 80.69 38 ARG B C 1
ATOM 1543 O O . ARG B 1 38 ? -2.66 4.137 4.352 1 80.69 38 ARG B O 1
ATOM 1550 N N . LEU B 1 39 ? -0.83 2.982 4.734 1 83.25 39 LEU B N 1
ATOM 1551 C CA . LEU B 1 39 ? -0.285 3.367 3.436 1 83.25 39 LEU B CA 1
ATOM 1552 C C . LEU B 1 39 ? -1.03 2.666 2.303 1 83.25 39 LEU B C 1
ATOM 1554 O O . LEU B 1 39 ? -1.087 3.176 1.183 1 83.25 39 LEU B O 1
ATOM 1558 N N . ALA B 1 40 ? -1.517 1.51 2.609 1 78 40 ALA B N 1
ATOM 1559 C CA . ALA B 1 40 ? -2.402 0.811 1.682 1 78 40 ALA B CA 1
ATOM 1560 C C . ALA B 1 40 ? -3.73 0.462 2.35 1 78 40 ALA B C 1
ATOM 1562 O O . ALA B 1 40 ? -3.752 -0.152 3.418 1 78 40 ALA B O 1
ATOM 1563 N N . GLU B 1 41 ? -4.777 1.039 1.843 1 76.88 41 GLU B N 1
ATOM 1564 C CA . GLU B 1 41 ? -6.117 0.725 2.328 1 76.88 41 GLU B CA 1
ATOM 1565 C C . GLU B 1 41 ? -6.855 -0.189 1.354 1 76.88 41 GLU B C 1
ATOM 1567 O O . GLU B 1 41 ? -6.949 0.111 0.162 1 76.88 41 GLU B O 1
ATOM 1572 N N . LEU B 1 42 ? -7.34 -1.301 1.97 1 85.81 42 LEU B N 1
ATOM 1573 C CA . LEU B 1 42 ? -8.086 -2.25 1.152 1 85.81 42 LEU B CA 1
ATOM 1574 C C . LEU B 1 42 ? -9.586 -1.97 1.224 1 85.81 42 LEU B C 1
ATOM 1576 O O . LEU B 1 42 ? -10.156 -1.916 2.314 1 85.81 42 LEU B O 1
ATOM 1580 N N . ILE B 1 43 ? -10.172 -1.675 0.124 1 87.25 43 ILE B N 1
ATOM 1581 C CA . ILE B 1 43 ? -11.617 -1.468 0.033 1 87.25 43 ILE B CA 1
ATOM 1582 C C . ILE B 1 43 ? -12.242 -2.588 -0.792 1 87.25 43 ILE B C 1
ATOM 1584 O O . ILE B 1 43 ? -11.789 -2.887 -1.897 1 87.25 43 ILE B O 1
ATOM 1588 N N . LYS B 1 44 ? -13.367 -3.176 -0.254 1 93.38 44 LYS B N 1
ATOM 1589 C CA . LYS B 1 44 ? -14.062 -4.207 -1.019 1 93.38 44 LYS B CA 1
ATOM 1590 C C . LYS B 1 44 ? -14.75 -3.611 -2.242 1 93.38 44 LYS B C 1
ATOM 1592 O O . LYS B 1 44 ? -15.461 -2.611 -2.133 1 93.38 44 LYS B O 1
ATOM 1597 N N . ASN B 1 45 ? -14.445 -4.133 -3.383 1 95.25 45 ASN B N 1
ATOM 1598 C CA . ASN B 1 45 ? -15.047 -3.707 -4.641 1 95.25 45 ASN B CA 1
ATOM 1599 C C . ASN B 1 45 ? -15.289 -4.891 -5.574 1 95.25 45 ASN B C 1
ATOM 1601 O O . ASN B 1 45 ? -14.438 -5.219 -6.398 1 95.25 45 ASN B O 1
ATOM 1605 N N . ASN B 1 46 ? -16.547 -5.387 -5.57 1 95.94 46 ASN B N 1
ATOM 1606 C CA . ASN B 1 46 ? -16.891 -6.586 -6.324 1 95.94 46 ASN B CA 1
ATOM 1607 C C . ASN B 1 46 ? -17.219 -6.258 -7.781 1 95.94 46 ASN B C 1
ATOM 1609 O O . ASN B 1 46 ? -17.578 -7.148 -8.555 1 95.94 46 ASN B O 1
ATOM 1613 N N . THR B 1 47 ? -17.031 -4.973 -8.133 1 96.44 47 THR B N 1
ATOM 1614 C CA . THR B 1 47 ? -17.312 -4.59 -9.516 1 96.44 47 THR B CA 1
ATOM 1615 C C . THR B 1 47 ? -16.062 -4.027 -10.18 1 96.44 47 THR B C 1
ATOM 1617 O O . THR B 1 47 ? -16.125 -3.459 -11.273 1 96.44 47 THR B O 1
ATOM 1620 N N . HIS B 1 48 ? -14.984 -4.113 -9.445 1 96.19 48 HIS B N 1
ATOM 1621 C CA . HIS B 1 48 ? -13.727 -3.613 -9.992 1 96.19 48 HIS B CA 1
ATOM 1622 C C . HIS B 1 48 ? -13.344 -4.359 -11.266 1 96.19 48 HIS B C 1
ATOM 1624 O O . HIS B 1 48 ? -13.227 -5.586 -11.258 1 96.19 48 HIS B O 1
ATOM 1630 N N . PRO B 1 49 ? -13.086 -3.703 -12.344 1 97.56 49 PRO B N 1
ATOM 1631 C CA . PRO B 1 49 ? -12.914 -4.371 -13.633 1 97.56 49 PRO B CA 1
ATOM 1632 C C . PRO B 1 49 ? -11.727 -5.34 -13.641 1 97.56 49 PRO B C 1
ATOM 1634 O O . PRO B 1 49 ? -11.836 -6.449 -14.172 1 97.56 49 PRO B O 1
ATOM 1637 N N . VAL B 1 50 ? -10.617 -4.969 -13.086 1 97.62 50 VAL B N 1
ATOM 1638 C CA . VAL B 1 50 ? -9.438 -5.828 -13.062 1 97.62 50 VAL B CA 1
ATOM 1639 C C . VAL B 1 50 ? -9.727 -7.082 -12.242 1 97.62 50 VAL B C 1
ATOM 1641 O O . VAL B 1 50 ? -9.352 -8.188 -12.633 1 97.62 50 VAL B O 1
ATOM 1644 N N . LEU B 1 51 ? -10.398 -6.93 -11.117 1 98.44 51 LEU B N 1
ATOM 1645 C CA . LEU B 1 51 ? -10.688 -8.047 -10.227 1 98.44 51 LEU B CA 1
ATOM 1646 C C . LEU B 1 51 ? -11.695 -9.008 -10.867 1 98.44 51 LEU B C 1
ATOM 1648 O O . LEU B 1 51 ? -11.539 -10.227 -10.773 1 98.44 51 LEU B O 1
ATOM 1652 N N . LEU B 1 52 ? -12.656 -8.445 -11.523 1 98.44 52 LEU B N 1
ATOM 1653 C CA . LEU B 1 52 ? -13.641 -9.266 -12.211 1 98.44 52 LEU B CA 1
ATOM 1654 C C . LEU B 1 52 ? -12.977 -10.109 -13.305 1 98.44 52 LEU B C 1
ATOM 1656 O O . LEU B 1 52 ? -13.258 -11.305 -13.422 1 98.44 52 LEU B O 1
ATOM 1660 N N . GLU B 1 53 ? -12.156 -9.469 -14.086 1 98.69 53 GLU B N 1
ATOM 1661 C CA . GLU B 1 53 ? -11.453 -10.188 -15.148 1 98.69 53 GLU B CA 1
ATOM 1662 C C . GLU B 1 53 ? -10.531 -11.258 -14.57 1 98.69 53 GLU B C 1
ATOM 1664 O O . GLU B 1 53 ? -10.422 -12.352 -15.125 1 98.69 53 GLU B O 1
ATOM 1669 N N . THR B 1 54 ? -9.867 -10.93 -13.484 1 98.81 54 THR B N 1
ATOM 1670 C CA . THR B 1 54 ? -8.992 -11.891 -12.812 1 98.81 54 THR B CA 1
ATOM 1671 C C . THR B 1 54 ? -9.773 -13.117 -12.359 1 98.81 54 THR B C 1
ATOM 1673 O O . THR B 1 54 ? -9.375 -14.25 -12.625 1 98.81 54 THR B O 1
ATOM 1676 N N . ALA B 1 55 ? -10.883 -12.898 -11.719 1 98.75 55 ALA B N 1
ATOM 1677 C CA . ALA B 1 55 ? -11.727 -13.992 -11.234 1 98.75 55 ALA B CA 1
ATOM 1678 C C . ALA B 1 55 ? -12.211 -14.867 -12.391 1 98.75 55 ALA B C 1
ATOM 1680 O O . ALA B 1 55 ? -12.211 -16.094 -12.281 1 98.75 55 ALA B O 1
ATOM 1681 N N . LYS B 1 56 ? -12.578 -14.203 -13.414 1 98.69 56 LYS B N 1
ATOM 1682 C CA . LYS B 1 56 ? -13.031 -14.922 -14.602 1 98.69 56 LYS B CA 1
ATOM 1683 C C . LYS B 1 56 ? -11.945 -15.852 -15.133 1 98.69 56 LYS B C 1
ATOM 1685 O O . LYS B 1 56 ? -12.188 -17.031 -15.359 1 98.69 56 LYS B O 1
ATOM 1690 N N . GLN B 1 57 ? -10.75 -15.344 -15.312 1 98.81 57 GLN B N 1
ATOM 1691 C CA . GLN B 1 57 ? -9.664 -16.125 -15.883 1 98.81 57 GLN B CA 1
ATOM 1692 C C . GLN B 1 57 ? -9.219 -17.234 -14.93 1 98.81 57 GLN B C 1
ATOM 1694 O O . GLN B 1 57 ? -8.906 -18.344 -15.359 1 98.81 57 GLN B O 1
ATOM 1699 N N . LEU B 1 58 ? -9.227 -16.938 -13.672 1 98.75 58 LEU B N 1
ATOM 1700 C CA . LEU B 1 58 ? -8.906 -17.969 -12.688 1 98.75 58 LEU B CA 1
ATOM 1701 C C . LEU B 1 58 ? -9.938 -19.094 -12.734 1 98.75 58 LEU B C 1
ATOM 1703 O O . LEU B 1 58 ? -9.578 -20.266 -12.664 1 98.75 58 LEU B O 1
ATOM 1707 N N . ASN B 1 59 ? -11.172 -18.734 -12.789 1 98.69 59 ASN B N 1
ATOM 1708 C CA . ASN B 1 59 ? -12.219 -19.75 -12.883 1 98.69 59 ASN B CA 1
ATOM 1709 C C . ASN B 1 59 ? -12.031 -20.641 -14.109 1 98.69 59 ASN B C 1
ATOM 1711 O O . ASN B 1 59 ? -12.156 -21.859 -14.023 1 98.69 59 ASN B O 1
ATOM 1715 N N . GLU B 1 60 ? -11.797 -20 -15.219 1 98.62 60 GLU B N 1
ATOM 1716 C CA . GLU B 1 60 ? -11.531 -20.766 -16.438 1 98.62 60 GLU B CA 1
ATOM 1717 C C . GLU B 1 60 ? -10.328 -21.688 -16.266 1 98.62 60 GLU B C 1
ATOM 1719 O O . GLU B 1 60 ? -10.352 -22.844 -16.719 1 98.62 60 GLU B O 1
ATOM 1724 N N . TYR B 1 61 ? -9.281 -21.188 -15.656 1 98.62 61 TYR B N 1
ATOM 1725 C CA . TYR B 1 61 ? -8.102 -21.984 -15.359 1 98.62 61 TYR B CA 1
ATOM 1726 C C . TYR B 1 61 ? -8.461 -23.219 -14.523 1 98.62 61 TYR B C 1
ATOM 1728 O O . TYR B 1 61 ? -8.086 -24.344 -14.859 1 98.62 61 TYR B O 1
ATOM 1736 N N . PHE B 1 62 ? -9.219 -23.016 -13.477 1 98.12 62 PHE B N 1
ATOM 1737 C CA . PHE B 1 62 ? -9.57 -24.094 -12.57 1 98.12 62 PHE B CA 1
ATOM 1738 C C . PHE B 1 62 ? -10.461 -25.109 -13.266 1 98.12 62 PHE B C 1
ATOM 1740 O O . PHE B 1 62 ? -10.492 -26.281 -12.883 1 98.12 62 PHE B O 1
ATOM 1747 N N . GLN B 1 63 ? -11.102 -24.703 -14.336 1 96.88 63 GLN B N 1
ATOM 1748 C CA . GLN B 1 63 ? -11.977 -25.578 -15.094 1 96.88 63 GLN B CA 1
ATOM 1749 C C . GLN B 1 63 ? -11.227 -26.266 -16.234 1 96.88 63 GLN B C 1
ATOM 1751 O O . GLN B 1 63 ? -11.805 -27.062 -16.984 1 96.88 63 GLN B O 1
ATOM 1756 N N . GLY B 1 64 ? -10.023 -25.922 -16.375 1 95.25 64 GLY B N 1
ATOM 1757 C CA . GLY B 1 64 ? -9.219 -26.516 -17.438 1 95.25 64 GLY B CA 1
ATOM 1758 C C . GLY B 1 64 ? -9.453 -25.891 -18.797 1 95.25 64 GLY B C 1
ATOM 1759 O O . GLY B 1 64 ? -9.023 -26.422 -19.812 1 95.25 64 GLY B O 1
ATOM 1760 N N . LYS B 1 65 ? -10.055 -24.719 -18.812 1 97.12 65 LYS B N 1
ATOM 1761 C CA . LYS B 1 65 ? -10.438 -24.078 -20.062 1 97.12 65 LYS B CA 1
ATOM 1762 C C . LYS B 1 65 ? -9.461 -22.969 -20.453 1 97.12 65 LYS B C 1
ATOM 1764 O O . LYS B 1 65 ? -9.602 -22.359 -21.5 1 97.12 65 LYS B O 1
ATOM 1769 N N . ARG B 1 66 ? -8.523 -22.688 -19.625 1 97.44 66 ARG B N 1
ATOM 1770 C CA . ARG B 1 66 ? -7.531 -21.641 -19.844 1 97.44 66 ARG B CA 1
ATOM 1771 C C . ARG B 1 66 ? -6.148 -22.094 -19.391 1 97.44 66 ARG B C 1
ATOM 1773 O O . ARG B 1 66 ? -6.004 -22.672 -18.312 1 97.44 66 ARG B O 1
ATOM 1780 N N . THR B 1 67 ? -5.113 -21.75 -20.188 1 97.5 67 THR B N 1
ATOM 1781 C CA . THR B 1 67 ? -3.77 -22.203 -19.828 1 97.5 67 THR B CA 1
ATOM 1782 C C . THR B 1 67 ? -2.816 -21.016 -19.703 1 97.5 67 THR B C 1
ATOM 1784 O O . THR B 1 67 ? -1.657 -21.172 -19.312 1 97.5 67 THR B O 1
ATOM 1787 N N . GLN B 1 68 ? -3.26 -19.812 -20.078 1 97.62 68 GLN B N 1
ATOM 1788 C CA . GLN B 1 68 ? -2.486 -18.594 -19.953 1 97.62 68 GLN B CA 1
ATOM 1789 C C . GLN B 1 68 ? -3.346 -17.453 -19.422 1 97.62 68 GLN B C 1
ATOM 1791 O O . GLN B 1 68 ? -4.512 -17.312 -19.797 1 97.62 68 GLN B O 1
ATOM 1796 N N . PHE B 1 69 ? -2.775 -16.656 -18.609 1 98.38 69 PHE B N 1
ATOM 1797 C CA . PHE B 1 69 ? -3.484 -15.492 -18.094 1 98.38 69 PHE B CA 1
ATOM 1798 C C . PHE B 1 69 ? -3.121 -14.25 -18.906 1 98.38 69 PHE B C 1
ATOM 1800 O O . PHE B 1 69 ? -1.977 -14.094 -19.328 1 98.38 69 PHE B O 1
ATOM 1807 N N . ASP B 1 70 ? -4.098 -13.492 -19.188 1 97.94 70 ASP B N 1
ATOM 1808 C CA . ASP B 1 70 ? -3.943 -12.203 -19.844 1 97.94 70 ASP B CA 1
ATOM 1809 C C . ASP B 1 70 ? -4.473 -11.07 -18.969 1 97.94 70 ASP B C 1
ATOM 1811 O O . ASP B 1 70 ? -5.613 -10.625 -19.141 1 97.94 70 ASP B O 1
ATOM 1815 N N . LEU B 1 71 ? -3.607 -10.57 -18.062 1 98.25 71 LEU B N 1
ATOM 1816 C CA . LEU B 1 71 ? -3.957 -9.586 -17.047 1 98.25 71 LEU B CA 1
ATOM 1817 C C . LEU B 1 71 ? -2.844 -8.562 -16.875 1 98.25 71 LEU B C 1
ATOM 1819 O O . LEU B 1 71 ? -1.662 -8.898 -16.938 1 98.25 71 LEU B O 1
ATOM 1823 N N . PRO B 1 72 ? -3.191 -7.301 -16.734 1 97.19 72 PRO B N 1
ATOM 1824 C CA . PRO B 1 72 ? -2.152 -6.379 -16.266 1 97.19 72 PRO B CA 1
ATOM 1825 C C . PRO B 1 72 ? -1.67 -6.711 -14.852 1 97.19 72 PRO B C 1
ATOM 1827 O O . PRO B 1 72 ? -2.482 -6.824 -13.93 1 97.19 72 PRO B O 1
ATOM 1830 N N . LEU B 1 73 ? -0.423 -6.934 -14.695 1 96.56 73 LEU B N 1
ATOM 1831 C CA . LEU B 1 73 ? 0.172 -7.289 -13.406 1 96.56 73 LEU B CA 1
ATOM 1832 C C . LEU B 1 73 ? 1.118 -6.195 -12.922 1 96.56 73 LEU B C 1
ATOM 1834 O O . LEU B 1 73 ? 1.835 -5.59 -13.727 1 96.56 73 LEU B O 1
ATOM 1838 N N . ASP B 1 74 ? 1.066 -5.922 -11.648 1 91.31 74 ASP B N 1
ATOM 1839 C CA . ASP B 1 74 ? 1.994 -4.977 -11.031 1 91.31 74 ASP B CA 1
ATOM 1840 C C . ASP B 1 74 ? 2.662 -5.586 -9.805 1 91.31 74 ASP B C 1
ATOM 1842 O O . ASP B 1 74 ? 2.117 -5.523 -8.703 1 91.31 74 ASP B O 1
ATOM 1846 N N . PHE B 1 75 ? 3.904 -6.133 -9.977 1 90.69 75 PHE B N 1
ATOM 1847 C CA . PHE B 1 75 ? 4.66 -6.773 -8.906 1 90.69 75 PHE B CA 1
ATOM 1848 C C . PHE B 1 75 ? 5.332 -5.73 -8.023 1 90.69 75 PHE B C 1
ATOM 1850 O O . PHE B 1 75 ? 6.012 -4.832 -8.516 1 90.69 75 PHE B O 1
ATOM 1857 N N . ALA B 1 76 ? 5.07 -5.887 -6.762 1 85.44 76 ALA B N 1
ATOM 1858 C CA . ALA B 1 76 ? 5.832 -5.074 -5.816 1 85.44 76 ALA B CA 1
ATOM 1859 C C . ALA B 1 76 ? 6.914 -5.898 -5.129 1 85.44 76 ALA B C 1
ATOM 1861 O O . ALA B 1 76 ? 6.625 -6.914 -4.496 1 85.44 76 ALA B O 1
ATOM 1862 N N . GLY B 1 77 ? 8.156 -5.516 -5.289 1 86.94 77 GLY B N 1
ATOM 1863 C CA . GLY B 1 77 ? 9.297 -6.203 -4.711 1 86.94 77 GLY B CA 1
ATOM 1864 C C . GLY B 1 77 ? 10.625 -5.672 -5.211 1 86.94 77 GLY B C 1
ATOM 1865 O O . GLY B 1 77 ? 10.672 -4.688 -5.953 1 86.94 77 GLY B O 1
ATOM 1866 N N . THR B 1 78 ? 11.688 -6.277 -4.734 1 86.81 78 THR B N 1
ATOM 1867 C CA . THR B 1 78 ? 13.023 -5.883 -5.176 1 86.81 78 THR B CA 1
ATOM 1868 C C . THR B 1 78 ? 13.219 -6.219 -6.652 1 86.81 78 THR B C 1
ATOM 1870 O O . THR B 1 78 ? 12.438 -6.977 -7.234 1 86.81 78 THR B O 1
ATOM 1873 N N . GLU B 1 79 ? 14.25 -5.605 -7.227 1 89.38 79 GLU B N 1
ATOM 1874 C CA . GLU B 1 79 ? 14.57 -5.898 -8.617 1 89.38 79 GLU B CA 1
ATOM 1875 C C . GLU B 1 79 ? 14.773 -7.398 -8.836 1 89.38 79 GLU B C 1
ATOM 1877 O O . GLU B 1 79 ? 14.312 -7.957 -9.828 1 89.38 79 GLU B O 1
ATOM 1882 N N . PHE B 1 80 ? 15.5 -8 -7.891 1 94.88 80 PHE B N 1
ATOM 1883 C CA . PHE B 1 80 ? 15.758 -9.438 -7.977 1 94.88 80 PHE B CA 1
ATOM 1884 C C . PHE B 1 80 ? 14.453 -10.219 -7.934 1 94.88 80 PHE B C 1
ATOM 1886 O O . PHE B 1 80 ? 14.234 -11.109 -8.758 1 94.88 80 PHE B O 1
ATOM 1893 N N . GLN B 1 81 ? 13.609 -9.938 -7.027 1 94.44 81 GLN B N 1
ATOM 1894 C CA . GLN B 1 81 ? 12.328 -10.609 -6.887 1 94.44 81 GLN B CA 1
ATOM 1895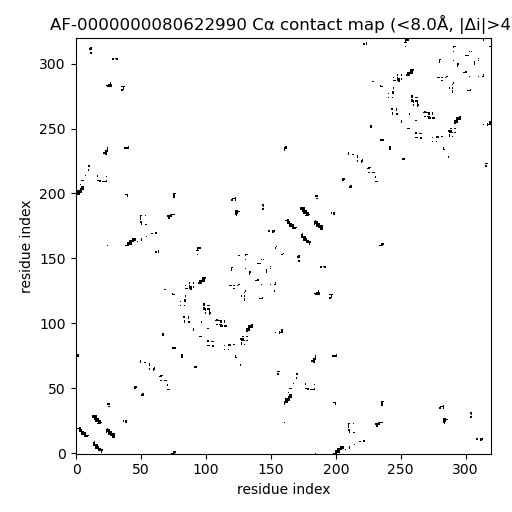 C C . GLN B 1 81 ? 11.492 -10.484 -8.156 1 94.44 81 GLN B C 1
ATOM 1897 O O . GLN B 1 81 ? 10.938 -11.469 -8.641 1 94.44 81 GLN B O 1
ATOM 1902 N N . GLN B 1 82 ? 11.461 -9.32 -8.672 1 94.5 82 GLN B N 1
ATOM 1903 C CA . GLN B 1 82 ? 10.672 -9.078 -9.875 1 94.5 82 GLN B CA 1
ATOM 1904 C C . GLN B 1 82 ? 11.203 -9.891 -11.055 1 94.5 82 GLN B C 1
ATOM 1906 O O . GLN B 1 82 ? 10.422 -10.414 -11.852 1 94.5 82 GLN B O 1
ATOM 1911 N N . LYS B 1 83 ? 12.453 -9.984 -11.18 1 96.69 83 LYS B N 1
ATOM 1912 C CA . LYS B 1 83 ? 13.047 -10.812 -12.227 1 96.69 83 LYS B CA 1
ATOM 1913 C C . LYS B 1 83 ? 12.617 -12.266 -12.094 1 96.69 83 LYS B C 1
ATOM 1915 O O . LYS B 1 83 ? 12.281 -12.914 -13.086 1 96.69 83 LYS B O 1
ATOM 1920 N N . VAL B 1 84 ? 12.656 -12.703 -10.891 1 97.88 84 VAL B N 1
ATOM 1921 C CA . VAL B 1 84 ? 12.258 -14.086 -10.625 1 97.88 84 VAL B CA 1
ATOM 1922 C C . VAL B 1 84 ? 10.797 -14.281 -11 1 97.88 84 VAL B C 1
ATOM 1924 O O . VAL B 1 84 ? 10.445 -15.242 -11.695 1 97.88 84 VAL B O 1
ATOM 1927 N N . TRP B 1 85 ? 9.93 -13.414 -10.602 1 97.62 85 TRP B N 1
ATOM 1928 C CA . TRP B 1 85 ? 8.5 -13.555 -10.836 1 97.62 85 TRP B CA 1
ATOM 1929 C C . TRP B 1 85 ? 8.18 -13.43 -12.32 1 97.62 85 TRP B C 1
ATOM 1931 O O . TRP B 1 85 ? 7.258 -14.094 -12.82 1 97.62 85 TRP B O 1
ATOM 1941 N N . GLN B 1 86 ? 8.961 -12.609 -13.016 1 97.44 86 GLN B N 1
ATOM 1942 C CA . GLN B 1 86 ? 8.812 -12.531 -14.469 1 97.44 86 GLN B CA 1
ATOM 1943 C C . GLN B 1 86 ? 9.203 -13.852 -15.125 1 97.44 86 GLN B C 1
ATOM 1945 O O . GLN B 1 86 ? 8.57 -14.273 -16.109 1 97.44 86 GLN B O 1
ATOM 1950 N N . ALA B 1 87 ? 10.188 -14.43 -14.617 1 98.06 87 ALA B N 1
ATOM 1951 C CA . ALA B 1 87 ? 10.609 -15.727 -15.141 1 98.06 87 ALA B CA 1
ATOM 1952 C C . ALA B 1 87 ? 9.523 -16.781 -14.93 1 98.06 87 ALA B C 1
ATOM 1954 O O . ALA B 1 87 ? 9.297 -17.625 -15.797 1 98.06 87 ALA B O 1
ATOM 1955 N N . LEU B 1 88 ? 8.852 -16.766 -13.836 1 98.12 88 LEU B N 1
ATOM 1956 C CA . LEU B 1 88 ? 7.762 -17.703 -13.562 1 98.12 88 LEU B CA 1
ATOM 1957 C C . LEU B 1 88 ? 6.703 -17.641 -14.656 1 98.12 88 LEU B C 1
ATOM 1959 O O . LEU B 1 88 ? 6.137 -18.672 -15.031 1 98.12 88 LEU B O 1
ATOM 1963 N N . LEU B 1 89 ? 6.449 -16.438 -15.141 1 98.06 89 LEU B N 1
ATOM 1964 C CA . LEU B 1 89 ? 5.391 -16.219 -16.125 1 98.06 89 LEU B CA 1
ATOM 1965 C C . LEU B 1 89 ? 5.703 -16.938 -17.422 1 98.06 89 LEU B C 1
ATOM 1967 O O . LEU B 1 89 ? 4.812 -17.125 -18.266 1 98.06 89 LEU B O 1
ATOM 1971 N N . THR B 1 90 ? 6.938 -17.312 -17.625 1 97.75 90 THR B N 1
ATOM 1972 C CA . THR B 1 90 ? 7.348 -17.938 -18.875 1 97.75 90 THR B CA 1
ATOM 1973 C C . THR B 1 90 ? 7.184 -19.453 -18.797 1 97.75 90 THR B C 1
ATOM 1975 O O . THR B 1 90 ? 7.305 -20.156 -19.812 1 97.75 90 THR B O 1
ATOM 1978 N N . ILE B 1 91 ? 6.91 -20.031 -17.625 1 97.69 91 ILE B N 1
ATOM 1979 C CA . ILE B 1 91 ? 6.734 -21.469 -17.5 1 97.69 91 ILE B CA 1
ATOM 1980 C C . ILE B 1 91 ? 5.367 -21.875 -18.031 1 97.69 91 ILE B C 1
ATOM 1982 O O . ILE B 1 91 ? 4.332 -21.469 -17.5 1 97.69 91 ILE B O 1
ATOM 1986 N N . PRO B 1 92 ? 5.34 -22.719 -19.016 1 97.25 92 PRO B N 1
ATOM 1987 C CA . PRO B 1 92 ? 4.055 -23.078 -19.625 1 97.25 92 PRO B CA 1
ATOM 1988 C C . PRO B 1 92 ? 3.184 -23.938 -18.719 1 97.25 92 PRO B C 1
ATOM 1990 O O . PRO B 1 92 ? 3.701 -24.625 -17.844 1 97.25 92 PRO B O 1
ATOM 1993 N N . PHE B 1 93 ? 1.877 -23.828 -19 1 97.69 93 PHE B N 1
ATOM 1994 C CA . PHE B 1 93 ? 0.911 -24.734 -18.375 1 97.69 93 PHE B CA 1
ATOM 1995 C C . PHE B 1 93 ? 1.326 -26.188 -18.562 1 97.69 93 PHE B C 1
ATOM 1997 O O . PHE B 1 93 ? 1.688 -26.594 -19.672 1 97.69 93 PHE B O 1
ATOM 2004 N N . GLY B 1 94 ? 1.384 -26.922 -17.438 1 96.25 94 GLY B N 1
ATOM 2005 C CA . GLY B 1 94 ? 1.664 -28.344 -17.516 1 96.25 94 GLY B CA 1
ATOM 2006 C C . GLY B 1 94 ? 3.145 -28.672 -17.453 1 96.25 94 GLY B C 1
ATOM 2007 O O . GLY B 1 94 ? 3.535 -29.844 -17.516 1 96.25 94 GLY B O 1
ATOM 2008 N N . GLU B 1 95 ? 4.012 -27.688 -17.375 1 96.12 95 GLU B N 1
ATOM 2009 C CA . GLU B 1 95 ? 5.453 -27.891 -17.281 1 96.12 95 GLU B CA 1
ATOM 2010 C C . GLU B 1 95 ? 6.004 -27.359 -15.961 1 96.12 95 GLU B C 1
ATOM 2012 O O . GLU B 1 95 ? 5.387 -26.5 -15.32 1 96.12 95 GLU B O 1
ATOM 2017 N N . THR B 1 96 ? 7.176 -27.891 -15.539 1 95.69 96 THR B N 1
ATOM 2018 C CA . THR B 1 96 ? 7.844 -27.438 -14.328 1 95.69 96 THR B CA 1
ATOM 2019 C C . THR B 1 96 ? 9.281 -27.016 -14.625 1 95.69 96 THR B C 1
ATOM 2021 O O . THR B 1 96 ? 9.812 -27.312 -15.688 1 95.69 96 THR B O 1
ATOM 2024 N N . ARG B 1 97 ? 9.82 -26.234 -13.758 1 95.38 97 ARG B N 1
ATOM 2025 C CA . ARG B 1 97 ? 11.227 -25.859 -13.719 1 95.38 97 ARG B CA 1
ATOM 2026 C C . ARG B 1 97 ? 11.805 -26.062 -12.32 1 95.38 97 ARG B C 1
ATOM 2028 O O . ARG B 1 97 ? 11.078 -26 -11.328 1 95.38 97 ARG B O 1
ATOM 2035 N N . SER B 1 98 ? 13.062 -26.328 -12.312 1 94.62 98 SER B N 1
ATOM 2036 C CA . SER B 1 98 ? 13.742 -26.359 -11.023 1 94.62 98 SER B CA 1
ATOM 2037 C C . SER B 1 98 ? 14.18 -24.969 -10.586 1 94.62 98 SER B C 1
ATOM 2039 O O . SER B 1 98 ? 14.25 -24.047 -11.406 1 94.62 98 SER B O 1
ATOM 2041 N N . TYR B 1 99 ? 14.477 -24.844 -9.281 1 94.81 99 TYR B N 1
ATOM 2042 C CA . TYR B 1 99 ? 15.008 -23.594 -8.773 1 94.81 99 TYR B CA 1
ATOM 2043 C C . TYR B 1 99 ? 16.297 -23.219 -9.492 1 94.81 99 TYR B C 1
ATOM 2045 O O . TYR B 1 99 ? 16.516 -22.031 -9.797 1 94.81 99 TYR B O 1
ATOM 2053 N N . LYS B 1 100 ? 17.047 -24.234 -9.797 1 94.81 100 LYS B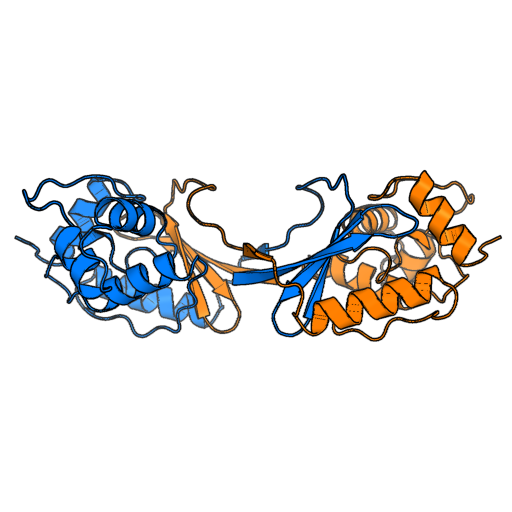 N 1
ATOM 2054 C CA . LYS B 1 100 ? 18.297 -24.016 -10.516 1 94.81 100 LYS B CA 1
ATOM 2055 C C . LYS B 1 100 ? 18.031 -23.453 -11.914 1 94.81 100 LYS B C 1
ATOM 2057 O O . LYS B 1 100 ? 18.734 -22.547 -12.367 1 94.81 100 LYS B O 1
ATOM 2062 N N . GLU B 1 101 ? 17.125 -24.031 -12.586 1 96.25 101 GLU B N 1
ATOM 2063 C CA . GLU B 1 101 ? 16.781 -23.578 -13.938 1 96.25 101 GLU B CA 1
ATOM 2064 C C . GLU B 1 101 ? 16.312 -22.125 -13.93 1 96.25 101 GLU B C 1
ATOM 2066 O O . GLU B 1 101 ? 16.641 -21.359 -14.844 1 96.25 101 GLU B O 1
ATOM 2071 N N . ILE B 1 102 ? 15.547 -21.703 -12.953 1 97.06 102 ILE B N 1
ATOM 2072 C CA . ILE B 1 102 ? 15.102 -20.312 -12.82 1 97.06 102 ILE B CA 1
ATOM 2073 C C . ILE B 1 102 ? 16.312 -19.406 -12.562 1 97.06 102 ILE B C 1
ATOM 2075 O O . ILE B 1 102 ? 16.422 -18.344 -13.164 1 97.06 102 ILE B O 1
ATOM 2079 N N . ALA B 1 103 ? 17.156 -19.844 -11.664 1 97.19 103 ALA B N 1
ATOM 2080 C CA . ALA B 1 103 ? 18.359 -19.078 -11.367 1 97.19 103 ALA B CA 1
ATOM 2081 C C . ALA B 1 103 ? 19.188 -18.828 -12.625 1 97.19 103 ALA B C 1
ATOM 2083 O O . ALA B 1 103 ? 19.656 -17.719 -12.867 1 97.19 103 ALA B O 1
ATOM 2084 N N . GLU B 1 104 ? 19.328 -19.844 -13.43 1 97.12 104 GLU B N 1
ATOM 2085 C CA . GLU B 1 104 ? 20.031 -19.734 -14.695 1 97.12 104 GLU B CA 1
ATOM 2086 C C . GLU B 1 104 ? 19.344 -18.766 -15.641 1 97.12 104 GLU B C 1
ATOM 2088 O O . GLU B 1 104 ? 20 -17.953 -16.297 1 97.12 104 GLU B O 1
ATOM 2093 N N . GLN B 1 105 ? 18.109 -18.859 -15.734 1 97.19 105 GLN B N 1
ATOM 2094 C CA . GLN B 1 105 ? 17.328 -18.016 -16.625 1 97.19 105 GLN B CA 1
ATOM 2095 C C . GLN B 1 105 ? 17.516 -16.531 -16.297 1 97.19 105 GLN B C 1
ATOM 2097 O O . GLN B 1 105 ? 17.547 -15.695 -17.203 1 97.19 105 GLN B O 1
ATOM 2102 N N . ILE B 1 106 ? 17.594 -16.234 -15.023 1 96.88 106 ILE B N 1
ATOM 2103 C CA . ILE B 1 106 ? 17.672 -14.82 -14.656 1 96.88 106 ILE B CA 1
ATOM 2104 C C . ILE B 1 106 ? 19.125 -14.375 -14.586 1 96.88 106 ILE B C 1
ATOM 2106 O O . ILE B 1 106 ? 19.422 -13.273 -14.133 1 96.88 106 ILE B O 1
ATOM 2110 N N . GLY B 1 107 ? 20.047 -15.242 -14.945 1 95.94 107 GLY B N 1
ATOM 2111 C CA . GLY B 1 107 ? 21.438 -14.883 -15.141 1 95.94 107 GLY B CA 1
ATOM 2112 C C . GLY B 1 107 ? 22.266 -14.961 -13.859 1 95.94 107 GLY B C 1
ATOM 2113 O O . GLY B 1 107 ? 23.281 -14.289 -13.742 1 95.94 107 GLY B O 1
ATOM 2114 N N . ASN B 1 108 ? 21.812 -15.68 -12.852 1 94.56 108 ASN B N 1
ATOM 2115 C CA . ASN B 1 108 ? 22.516 -15.828 -11.586 1 94.56 108 ASN B CA 1
ATOM 2116 C C . ASN B 1 108 ? 22.469 -17.266 -11.086 1 94.56 108 ASN B C 1
ATOM 2118 O O . ASN B 1 108 ? 21.719 -17.594 -10.164 1 94.56 108 ASN B O 1
ATOM 2122 N N . VAL B 1 109 ? 23.328 -18.094 -11.57 1 92.88 109 VAL B N 1
ATOM 2123 C CA . VAL B 1 109 ? 23.312 -19.547 -11.383 1 92.88 109 VAL B CA 1
ATOM 2124 C C . VAL B 1 109 ? 23.5 -19.875 -9.898 1 92.88 109 VAL B C 1
ATOM 2126 O O . VAL B 1 109 ? 23.047 -20.922 -9.438 1 92.88 109 VAL B O 1
ATOM 2129 N N . LYS B 1 110 ? 24.109 -19.016 -9.148 1 94.88 110 LYS B N 1
ATOM 2130 C CA . LYS B 1 110 ? 24.391 -19.281 -7.738 1 94.88 110 LYS B CA 1
ATOM 2131 C C . LYS B 1 110 ? 23.234 -18.875 -6.852 1 94.88 110 LYS B C 1
ATOM 2133 O O . LYS B 1 110 ? 23.234 -19.125 -5.645 1 94.88 110 LYS B O 1
ATOM 2138 N N . ALA B 1 111 ? 22.188 -18.312 -7.398 1 95.69 111 ALA B N 1
ATOM 2139 C CA . ALA B 1 111 ? 21.125 -17.703 -6.602 1 95.69 111 ALA B CA 1
ATOM 2140 C C . ALA B 1 111 ? 19.984 -18.688 -6.367 1 95.69 111 ALA B C 1
ATOM 2142 O O . ALA B 1 111 ? 18.812 -18.281 -6.297 1 95.69 111 ALA B O 1
ATOM 2143 N N . VAL B 1 112 ? 20.219 -19.969 -6.289 1 94.12 112 VAL B N 1
ATOM 2144 C CA . VAL B 1 112 ? 19.172 -20.984 -6.199 1 94.12 112 VAL B CA 1
ATOM 2145 C C . VAL B 1 112 ? 18.344 -20.781 -4.934 1 94.12 112 VAL B C 1
ATOM 2147 O O . VAL B 1 112 ? 17.109 -20.734 -4.992 1 94.12 112 VAL B O 1
ATOM 2150 N N . ARG B 1 113 ? 19.031 -20.594 -3.859 1 93 113 ARG B N 1
ATOM 2151 C CA . ARG B 1 113 ? 18.328 -20.391 -2.598 1 93 113 ARG B CA 1
ATOM 2152 C C . ARG B 1 113 ? 17.547 -19.078 -2.613 1 93 113 ARG B C 1
ATOM 2154 O O . ARG B 1 113 ? 16.438 -19 -2.096 1 93 113 ARG B O 1
ATOM 2161 N N . ALA B 1 114 ? 18.172 -18.031 -3.164 1 95.44 114 ALA B N 1
ATOM 2162 C CA . ALA B 1 114 ? 17.516 -16.734 -3.254 1 95.44 114 ALA B CA 1
ATOM 2163 C C . ALA B 1 114 ? 16.266 -16.797 -4.129 1 95.44 114 ALA B C 1
ATOM 2165 O O . ALA B 1 114 ? 15.273 -16.125 -3.859 1 95.44 114 ALA B O 1
ATOM 2166 N N . VAL B 1 115 ? 16.328 -17.609 -5.133 1 95.88 115 VAL B N 1
ATOM 2167 C CA . VAL B 1 115 ? 15.164 -17.844 -5.992 1 95.88 115 VAL B CA 1
ATOM 2168 C C . VAL B 1 115 ? 14.047 -18.5 -5.18 1 95.88 115 VAL B C 1
ATOM 2170 O O . VAL B 1 115 ? 12.883 -18.125 -5.305 1 95.88 115 VAL B O 1
ATOM 2173 N N . GLY B 1 116 ? 14.414 -19.453 -4.352 1 93.81 116 GLY B N 1
ATOM 2174 C CA . GLY B 1 116 ? 13.438 -20.078 -3.473 1 93.81 116 GLY B CA 1
ATOM 2175 C C . GLY B 1 116 ? 12.742 -19.078 -2.561 1 93.81 116 GLY B C 1
ATOM 2176 O O . GLY B 1 116 ? 11.516 -19.125 -2.418 1 93.81 116 GLY B O 1
ATOM 2177 N N . ALA B 1 117 ? 13.516 -18.266 -1.997 1 93.12 117 ALA B N 1
ATOM 2178 C CA . ALA B 1 117 ? 12.969 -17.234 -1.113 1 93.12 117 ALA B CA 1
ATOM 2179 C C . ALA B 1 117 ? 12.047 -16.297 -1.876 1 93.12 117 ALA B C 1
ATOM 2181 O O . ALA B 1 117 ? 10.977 -15.93 -1.38 1 93.12 117 ALA B O 1
ATOM 2182 N N . ALA B 1 118 ? 12.422 -15.891 -3.053 1 94.31 118 ALA B N 1
ATOM 2183 C CA . ALA B 1 118 ? 11.602 -15.016 -3.889 1 94.31 118 ALA B CA 1
ATOM 2184 C C . ALA B 1 118 ? 10.289 -15.688 -4.273 1 94.31 118 ALA B C 1
ATOM 2186 O O . ALA B 1 118 ? 9.234 -15.047 -4.273 1 94.31 118 ALA B O 1
ATOM 2187 N N . ASN B 1 119 ? 10.383 -16.953 -4.594 1 94.56 119 ASN B N 1
ATOM 2188 C CA . ASN B 1 119 ? 9.18 -17.719 -4.934 1 94.56 119 ASN B CA 1
ATOM 2189 C C . ASN B 1 119 ? 8.188 -17.734 -3.775 1 94.56 119 ASN B C 1
ATOM 2191 O O . ASN B 1 119 ? 6.98 -17.609 -3.988 1 94.56 119 ASN B O 1
ATOM 2195 N N . GLY B 1 120 ? 8.719 -17.875 -2.631 1 92.56 120 GLY B N 1
ATOM 2196 C CA . GLY B 1 120 ? 7.883 -17.906 -1.442 1 92.56 120 GLY B CA 1
ATOM 2197 C C . GLY B 1 120 ? 7.195 -16.578 -1.159 1 92.56 120 GLY B C 1
ATOM 2198 O O . GLY B 1 120 ? 6.172 -16.547 -0.473 1 92.56 120 GLY B O 1
ATOM 2199 N N . LYS B 1 121 ? 7.711 -15.523 -1.706 1 92.81 121 LYS B N 1
ATOM 2200 C CA . LYS B 1 121 ? 7.191 -14.188 -1.456 1 92.81 121 LYS B CA 1
ATOM 2201 C C . LYS B 1 121 ? 6.398 -13.672 -2.654 1 92.81 121 LYS B C 1
ATOM 2203 O O . LYS B 1 121 ? 6.07 -12.484 -2.727 1 92.81 121 LYS B O 1
ATOM 2208 N N . ASN B 1 122 ? 6.145 -14.586 -3.619 1 95.25 122 ASN B N 1
ATOM 2209 C CA . ASN B 1 122 ? 5.363 -14.227 -4.797 1 95.25 122 ASN B CA 1
ATOM 2210 C C . ASN B 1 122 ? 4.004 -13.641 -4.414 1 95.25 122 ASN B C 1
ATOM 2212 O O . ASN B 1 122 ? 3.168 -14.336 -3.832 1 95.25 122 ASN B O 1
ATOM 2216 N N . PRO B 1 123 ? 3.74 -12.367 -4.797 1 95.44 123 PRO B N 1
ATOM 2217 C CA . PRO B 1 123 ? 2.477 -11.758 -4.379 1 95.44 123 PRO B CA 1
ATOM 2218 C C . PRO B 1 123 ? 1.297 -12.188 -5.25 1 95.44 123 PRO B C 1
ATOM 2220 O O . PRO B 1 123 ? 0.144 -12.094 -4.82 1 95.44 123 PRO B O 1
ATOM 2223 N N . ILE B 1 124 ? 1.546 -12.555 -6.445 1 97.44 124 ILE B N 1
ATOM 2224 C CA . ILE B 1 124 ? 0.459 -12.898 -7.355 1 97.44 124 ILE B CA 1
ATOM 2225 C C . ILE B 1 124 ? 0.449 -14.406 -7.605 1 97.44 124 ILE B C 1
ATOM 2227 O O . ILE B 1 124 ? 0.708 -14.852 -8.727 1 97.44 124 ILE B O 1
ATOM 2231 N N . SER B 1 125 ? -0.007 -15.102 -6.613 1 97.06 125 SER B N 1
ATOM 2232 C CA . SER B 1 125 ? -0.005 -16.562 -6.629 1 97.06 125 SER B CA 1
ATOM 2233 C C . SER B 1 125 ? -0.886 -17.109 -7.75 1 97.06 125 SER B C 1
ATOM 2235 O O . SER B 1 125 ? -1.836 -16.438 -8.172 1 97.06 125 SER B O 1
ATOM 2237 N N . ILE B 1 126 ? -0.546 -18.359 -8.242 1 97.69 126 ILE B N 1
ATOM 2238 C CA . ILE B 1 126 ? -1.258 -19.109 -9.273 1 97.69 126 ILE B CA 1
ATOM 2239 C C . ILE B 1 126 ? -1.003 -18.484 -10.641 1 97.69 126 ILE B C 1
ATOM 2241 O O . ILE B 1 126 ? -0.616 -19.172 -11.586 1 97.69 126 ILE B O 1
ATOM 2245 N N . ILE B 1 127 ? -1.15 -17.125 -10.766 1 98.44 127 ILE B N 1
ATOM 2246 C CA . ILE B 1 127 ? -0.962 -16.422 -12.031 1 98.44 127 ILE B CA 1
ATOM 2247 C C . ILE B 1 127 ? 0.523 -16.375 -12.383 1 98.44 127 ILE B C 1
ATOM 2249 O O . ILE B 1 127 ? 0.91 -16.688 -13.516 1 98.44 127 ILE B O 1
ATOM 2253 N N . ALA B 1 128 ? 1.294 -15.859 -11.422 1 98.12 128 ALA B N 1
ATOM 2254 C CA . ALA B 1 128 ? 2.719 -16.172 -11.477 1 98.12 128 ALA B CA 1
ATOM 2255 C C . ALA B 1 128 ? 3.002 -17.531 -10.836 1 98.12 128 ALA B C 1
ATOM 2257 O O . ALA B 1 128 ? 3.008 -17.656 -9.609 1 98.12 128 ALA B O 1
ATOM 2258 N N . PRO B 1 129 ? 3.248 -18.5 -11.617 1 98 129 PRO B N 1
ATOM 2259 C CA . PRO B 1 129 ? 3.053 -19.891 -11.188 1 98 129 PRO B CA 1
ATOM 2260 C C . PRO B 1 129 ? 4.246 -20.438 -10.414 1 98 129 PRO B C 1
ATOM 2262 O O . PRO B 1 129 ? 4.91 -21.375 -10.875 1 98 129 PRO B O 1
ATOM 2265 N N . CYS B 1 130 ? 4.414 -20.016 -9.211 1 96.81 130 CYS B N 1
ATOM 2266 C CA . CYS B 1 130 ? 5.48 -20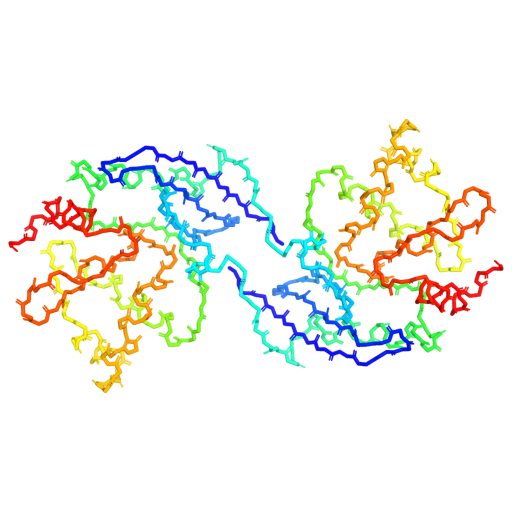.484 -8.336 1 96.81 130 CYS B CA 1
ATOM 2267 C C . CYS B 1 130 ? 5.32 -21.969 -8.039 1 96.81 130 CYS B C 1
ATOM 2269 O O . CYS B 1 130 ? 6.293 -22.656 -7.703 1 96.81 130 CYS B O 1
ATOM 2271 N N . HIS B 1 131 ? 4.109 -22.469 -8.211 1 96.31 131 HIS B N 1
ATOM 2272 C CA . HIS B 1 131 ? 3.863 -23.875 -7.961 1 96.31 131 HIS B CA 1
ATOM 2273 C C . HIS B 1 131 ? 4.539 -24.75 -9.016 1 96.31 131 HIS B C 1
ATOM 2275 O O . HIS B 1 131 ? 4.707 -25.953 -8.812 1 96.31 131 HIS B O 1
ATOM 2281 N N . ARG B 1 132 ? 4.914 -24.188 -10.078 1 96.38 132 ARG B N 1
ATOM 2282 C CA . ARG B 1 132 ? 5.527 -24.938 -11.172 1 96.38 132 ARG B CA 1
ATOM 2283 C C . ARG B 1 132 ? 7.035 -25.062 -10.961 1 96.38 132 ARG B C 1
ATOM 2285 O O . ARG B 1 132 ? 7.723 -25.703 -11.758 1 96.38 132 ARG B O 1
ATOM 2292 N N . VAL B 1 133 ? 7.52 -24.469 -9.914 1 95.81 133 VAL B N 1
ATOM 2293 C CA . VAL B 1 133 ? 8.93 -24.625 -9.57 1 95.81 133 VAL B CA 1
ATOM 2294 C C . VAL B 1 133 ? 9.094 -25.703 -8.5 1 95.81 133 VAL B C 1
ATOM 2296 O O . VAL B 1 133 ? 8.523 -25.594 -7.414 1 95.81 133 VAL B O 1
ATOM 2299 N N . VAL B 1 134 ? 9.844 -26.719 -8.852 1 92.38 134 VAL B N 1
ATOM 2300 C CA . VAL B 1 134 ? 9.961 -27.875 -7.965 1 92.38 134 VAL B CA 1
ATOM 2301 C C . VAL B 1 134 ? 11.438 -28.219 -7.75 1 92.38 134 VAL B C 1
ATOM 2303 O O . VAL B 1 134 ? 12.297 -27.766 -8.508 1 92.38 134 VAL B O 1
ATOM 2306 N N . GLY B 1 135 ? 11.633 -28.922 -6.68 1 87.5 135 GLY B N 1
ATOM 2307 C CA . GLY B 1 135 ? 12.992 -29.391 -6.449 1 87.5 135 GLY B CA 1
ATOM 2308 C C . GLY B 1 135 ? 13.492 -30.312 -7.539 1 87.5 135 GLY B C 1
ATOM 2309 O O . GLY B 1 135 ? 12.703 -30.922 -8.258 1 87.5 135 GLY B O 1
ATOM 2310 N N . ALA B 1 136 ? 14.812 -30.391 -7.684 1 81.56 136 ALA B N 1
ATOM 2311 C CA . ALA B 1 136 ? 15.438 -31.219 -8.711 1 81.56 136 ALA B CA 1
ATOM 2312 C C . ALA B 1 136 ? 15.07 -32.688 -8.523 1 81.56 136 ALA B C 1
ATOM 2314 O O . ALA B 1 136 ? 15 -33.438 -9.5 1 81.56 136 ALA B O 1
ATOM 2315 N N . ASP B 1 137 ? 14.789 -32.969 -7.305 1 81.69 137 ASP B N 1
ATOM 2316 C CA . ASP B 1 137 ? 14.461 -34.375 -7.039 1 81.69 137 ASP B CA 1
ATOM 2317 C C . ASP B 1 137 ? 12.961 -34.625 -7.145 1 81.69 137 ASP B C 1
ATOM 2319 O O . ASP B 1 137 ? 12.484 -35.719 -6.902 1 81.69 137 ASP B O 1
ATOM 2323 N N . GLY B 1 138 ? 12.203 -33.688 -7.449 1 75.62 138 GLY B N 1
ATOM 2324 C CA . GLY B 1 138 ? 10.766 -33.781 -7.637 1 75.62 138 GLY B CA 1
ATOM 2325 C C . GLY B 1 138 ? 9.984 -33.594 -6.355 1 75.62 138 GLY B C 1
ATOM 2326 O O . GLY B 1 138 ? 8.75 -33.531 -6.379 1 75.62 138 GLY B O 1
ATOM 2327 N N . LYS B 1 139 ? 10.719 -33.531 -5.301 1 78.25 139 LYS B N 1
ATOM 2328 C CA . LYS B 1 139 ? 10.031 -33.375 -4.023 1 78.25 139 LYS B CA 1
ATOM 2329 C C . LYS B 1 139 ? 9.391 -31.984 -3.924 1 78.25 139 LYS B C 1
ATOM 2331 O O . LYS B 1 139 ? 9.992 -30.984 -4.332 1 78.25 139 LYS B O 1
ATOM 2336 N N . LEU B 1 140 ? 8.141 -32.062 -3.537 1 78.69 140 LEU B N 1
ATOM 2337 C CA . LEU B 1 140 ? 7.438 -30.781 -3.316 1 78.69 140 LEU B CA 1
ATOM 2338 C C . LEU B 1 140 ? 7.855 -30.156 -1.99 1 78.69 140 LEU B C 1
ATOM 2340 O O . LEU B 1 140 ? 7.879 -30.828 -0.959 1 78.69 140 LEU B O 1
ATOM 2344 N N . VAL B 1 141 ? 8.43 -29.031 -2.102 1 76.94 141 VAL B N 1
ATOM 2345 C CA . VAL B 1 141 ? 8.812 -28.359 -0.863 1 76.94 141 VAL B CA 1
ATOM 2346 C C . VAL B 1 141 ? 8.164 -26.984 -0.801 1 76.94 141 VAL B C 1
ATOM 2348 O O . VAL B 1 141 ? 8.039 -26.297 -1.821 1 76.94 141 VAL B O 1
ATOM 2351 N N . GLY B 1 142 ? 7.719 -26.641 0.329 1 79.06 142 GLY B N 1
ATOM 2352 C CA . GLY B 1 142 ? 7.27 -25.312 0.717 1 79.06 142 GLY B CA 1
ATOM 2353 C C . GLY B 1 142 ? 6.359 -24.672 -0.311 1 79.06 142 GLY B C 1
ATOM 2354 O O . GLY B 1 142 ? 6.57 -24.812 -1.517 1 79.06 142 GLY B O 1
ATOM 2355 N N . PHE B 1 143 ? 5.375 -24.094 0.014 1 88.62 143 PHE B N 1
ATOM 2356 C CA . PHE B 1 143 ? 4.41 -23.344 -0.781 1 88.62 143 PHE B CA 1
ATOM 2357 C C . PHE B 1 143 ? 3.537 -22.469 0.112 1 88.62 143 PHE B C 1
ATOM 2359 O O . PHE B 1 143 ? 3.004 -22.938 1.12 1 88.62 143 PHE B O 1
ATOM 2366 N N . ALA B 1 144 ? 3.475 -21.234 -0.306 1 88.38 144 ALA B N 1
ATOM 2367 C CA . ALA B 1 144 ? 2.744 -20.281 0.526 1 88.38 144 ALA B CA 1
ATOM 2368 C C . ALA B 1 144 ? 1.305 -20.75 0.748 1 88.38 144 ALA B C 1
ATOM 2370 O O . ALA B 1 144 ? 0.762 -20.594 1.846 1 88.38 144 ALA B O 1
ATOM 2371 N N . GLY B 1 145 ? 0.655 -21.375 -0.206 1 90.75 145 GLY B N 1
ATOM 2372 C CA . GLY B 1 145 ? -0.723 -21.828 -0.125 1 90.75 145 GLY B CA 1
ATOM 2373 C C . GLY B 1 145 ? -0.859 -23.203 0.478 1 90.75 145 GLY B C 1
ATOM 2374 O O . GLY B 1 145 ? -1.971 -23.719 0.619 1 90.75 145 GLY B O 1
ATOM 2375 N N . GLY B 1 146 ? 0.305 -23.781 0.865 1 91.88 146 GLY B N 1
ATOM 2376 C CA . GLY B 1 146 ? 0.3 -25.141 1.382 1 91.88 146 GLY B CA 1
ATOM 2377 C C . GLY B 1 146 ? 0.59 -26.172 0.32 1 91.88 146 GLY B C 1
ATOM 2378 O O . GLY B 1 146 ? 0.211 -26.016 -0.841 1 91.88 146 GLY B O 1
ATOM 2379 N N . LEU B 1 147 ? 1.162 -27.344 0.794 1 91.88 147 LEU B N 1
ATOM 2380 C CA . LEU B 1 147 ? 1.58 -28.391 -0.131 1 91.88 147 LEU B CA 1
ATOM 2381 C C . LEU B 1 147 ? 0.373 -29.047 -0.792 1 91.88 147 LEU B C 1
ATOM 2383 O O . LEU B 1 147 ? 0.444 -29.453 -1.95 1 91.88 147 LEU B O 1
ATOM 2387 N N . ASP B 1 148 ? -0.686 -29.094 -0.093 1 93.12 148 ASP B N 1
ATOM 2388 C CA . ASP B 1 148 ? -1.903 -29.672 -0.663 1 93.12 148 ASP B CA 1
ATOM 2389 C C . ASP B 1 148 ? -2.375 -28.859 -1.868 1 93.12 148 ASP B C 1
ATOM 2391 O O . ASP B 1 148 ? -2.695 -29.422 -2.916 1 93.12 148 ASP B O 1
ATOM 2395 N N . ASN B 1 149 ? -2.41 -27.578 -1.726 1 95.31 149 ASN B N 1
ATOM 2396 C CA . ASN B 1 149 ? -2.824 -26.719 -2.826 1 95.31 149 ASN B CA 1
ATOM 2397 C C . ASN B 1 149 ? -1.837 -26.766 -3.986 1 95.31 149 ASN B C 1
ATOM 2399 O O . ASN B 1 149 ? -2.238 -26.75 -5.152 1 95.31 149 ASN B O 1
ATOM 2403 N N . LYS B 1 150 ? -0.57 -26.844 -3.59 1 94.88 150 LYS B N 1
ATOM 2404 C CA . LYS B 1 150 ? 0.428 -27.016 -4.641 1 94.88 150 LYS B CA 1
ATOM 2405 C C . LYS B 1 150 ? 0.144 -28.25 -5.473 1 94.88 150 LYS B C 1
ATOM 2407 O O . LYS B 1 150 ? 0.16 -28.203 -6.707 1 94.88 150 LYS B O 1
ATOM 2412 N N . ASP B 1 151 ? -0.198 -29.297 -4.832 1 94 151 ASP B N 1
ATOM 2413 C CA . ASP B 1 151 ? -0.51 -30.562 -5.492 1 94 151 ASP B CA 1
ATOM 2414 C C . ASP B 1 151 ? -1.756 -30.438 -6.367 1 94 151 ASP B C 1
ATOM 2416 O O . ASP B 1 151 ? -1.78 -30.922 -7.496 1 94 151 ASP B O 1
ATOM 2420 N N . ILE B 1 152 ? -2.738 -29.844 -5.848 1 95.62 152 ILE B N 1
ATOM 2421 C CA . ILE B 1 152 ? -3.979 -29.641 -6.59 1 95.62 152 ILE B CA 1
ATOM 2422 C C . ILE B 1 152 ? -3.691 -28.875 -7.883 1 95.62 152 ILE B C 1
ATOM 2424 O O . ILE B 1 152 ? -4.168 -29.266 -8.953 1 95.62 152 ILE B O 1
ATOM 2428 N N . LEU B 1 153 ? -2.922 -27.812 -7.816 1 96.94 153 LEU B N 1
ATOM 2429 C CA . LEU B 1 153 ? -2.602 -27 -8.984 1 96.94 153 LEU B CA 1
ATOM 2430 C C . LEU B 1 153 ? -1.816 -27.812 -10.008 1 96.94 153 LEU B C 1
ATOM 2432 O O . LEU B 1 153 ? -2.096 -27.734 -11.211 1 96.94 153 LEU B O 1
ATOM 2436 N N . LEU B 1 154 ? -0.872 -28.578 -9.555 1 95.12 154 LEU B N 1
ATOM 2437 C CA . LEU B 1 154 ? -0.074 -29.406 -10.453 1 95.12 154 LEU B CA 1
ATOM 2438 C C . LEU B 1 154 ? -0.938 -30.453 -11.133 1 95.12 154 LEU B C 1
ATOM 2440 O O . LEU B 1 154 ? -0.743 -30.766 -12.312 1 95.12 154 LEU B O 1
ATOM 2444 N N . LYS B 1 155 ? -1.905 -30.953 -10.422 1 94.88 155 LYS B N 1
ATOM 2445 C CA . LYS B 1 155 ? -2.812 -31.953 -10.977 1 94.88 155 LYS B CA 1
ATOM 2446 C C . LYS B 1 155 ? -3.727 -31.344 -12.031 1 94.88 155 LYS B C 1
ATOM 2448 O O . LYS B 1 155 ? -3.973 -31.938 -13.078 1 94.88 155 LYS B O 1
ATOM 2453 N N . ILE B 1 156 ? -4.199 -30.188 -11.734 1 95.62 156 ILE B N 1
ATOM 2454 C CA . ILE B 1 156 ? -5.031 -29.469 -12.688 1 95.62 156 ILE B CA 1
ATOM 2455 C C . ILE B 1 156 ? -4.273 -29.297 -14.008 1 95.62 156 ILE B C 1
ATOM 2457 O O . ILE B 1 156 ? -4.855 -29.406 -15.086 1 95.62 156 ILE B O 1
ATOM 2461 N N . GLU B 1 157 ? -2.975 -29.094 -13.852 1 96 157 GLU B N 1
ATOM 2462 C CA . GLU B 1 157 ? -2.158 -28.844 -15.031 1 96 157 GLU B CA 1
ATOM 2463 C C . GLU B 1 157 ? -1.605 -30.141 -15.617 1 96 157 GLU B C 1
ATOM 2465 O O . GLU B 1 157 ? -0.862 -30.109 -16.594 1 96 157 GLU B O 1
ATOM 2470 N N . GLN B 1 158 ? -1.951 -31.266 -14.992 1 90.19 158 GLN B N 1
ATOM 2471 C CA . GLN B 1 158 ? -1.571 -32.594 -15.469 1 90.19 158 GLN B CA 1
ATOM 2472 C C . GLN B 1 158 ? -0.054 -32.75 -15.492 1 90.19 158 GLN B C 1
ATOM 2474 O O . GLN B 1 158 ? 0.506 -33.281 -16.453 1 90.19 158 GLN B O 1
ATOM 2479 N N . VAL B 1 159 ? 0.572 -32.094 -14.445 1 84.5 159 VAL B N 1
ATOM 2480 C CA . VAL B 1 159 ? 2.002 -32.344 -14.281 1 84.5 159 VAL B CA 1
ATOM 2481 C C . VAL B 1 159 ? 2.232 -33.75 -13.742 1 84.5 159 VAL B C 1
ATOM 2483 O O . VAL B 1 159 ? 1.594 -34.156 -12.773 1 84.5 159 VAL B O 1
ATOM 2486 N N . PRO B 1 160 ? 3.07 -34.562 -14.477 1 74.12 160 PRO B N 1
ATOM 2487 C CA . PRO B 1 160 ? 3.264 -35.969 -14.133 1 74.12 160 PRO B CA 1
ATOM 2488 C C . PRO B 1 160 ? 3.828 -36.156 -12.727 1 74.12 160 PRO B C 1
ATOM 2490 O O . PRO B 1 160 ? 4.52 -35.281 -12.211 1 74.12 160 PRO B O 1
#

Organism: Caenorhabditis remanei (NCBI:txid31234)

Foldseek 3Di:
DDKDWDWDQDPQGIWIWIDDPPDTDDIADPPGDPVPDDSDDDDDDPPPPQVVLVVVQVVCLLVLNHWADDHDDDDDDDPVLVLLLVLLNPATQQAAAELQRSCVVSPHNPCSVVSVVSLQVGPDDPNSDSLRYDHPVRDRDDDNVDPVVSVSRNVSSPHD/DDKDWDWDQDPQGIWIWIDDPPDTDDIADPPGDPVPDDSDDDDDDPPPPQVVLVVVQVVCLLVLNHWADDHDDDDDDDPVLVLLLVLLNPATQQAAAELQRSCVVSPHNPCSVVSVVSLQVGPDDPNSDSLRYDHPVRDRDDDNVDPVVSVSRNVSSPHD

Nearest PDB structures (foldseek):
  4wxd-assembly1_A  TM=6.878E-01  e=4.389E-16  Mycobacterium tuberculosis H37Rv
  4bhb-assembly1_A  TM=6.871E-01  e=7.939E-16  Mycobacterium tuberculosis H37Rv
  4wxc-assembly1_A  TM=6.889E-01  e=1.524E-15  Mycobacterium tuberculosis H37Rv
  4bhc-assembly1_A  TM=6.850E-01  e=2.756E-15  Mycobacterium tuberculosis H37Rv
  4wx9-assembly1_C-4  TM=7.132E-01  e=3.969E-14  Mycobacterium tuberculosis H37Rv

Sequence (320 aa):
MQLSFMEMSSPVGILKLVAHDHALVAVLWENENPKRVRLAELIKNNTHPVLLETAKQLNEYFQGKRTQFDLPLDFAGTEFQQKVWQALLTIPFGETRSYKEIAEQIGNVKAVRAVGAANGKNPISIIAPCHRVVGADGKLVGFAGGLDNKDILLKIEQVPMQLSFMEMSSPVGILKLVAHDHALVAVLWENENPKRVRLAELIKNNTHPVLLETAKQLNEYFQGKRTQFDLPLDFAGTEFQQKVWQALLTIPFGETRSYKEIAEQIGNVKAVRAVGAANGKNPISIIAPCHRVVGADGKLVGFAGGLDNKDILLKIEQVP